Protein AF-X1IAZ1-F1 (afdb_monomer)

Sequence (246 aa):
LIYFNRTSFGITDPIFNRDIGFYMFSLPFWEFVRNWLSFALTIIAVVVAAIYIIKRAVKYEYKKLIIETSVKVHLSLLIGFILILKSWQYWLNAFKILYSTRAVIFGAGYADIHATLFALRVLMVLALVCAALFFVTARKENWKLPALGLAVLVGASVLLGGVYPEIMHRAVVLPNEGTKERPYILNNIEATRVAYGLDKIKEEEFPVKEEISFEDIEKNDDTIRNIRLWDWRPIKQTLKQIQAIR

Nearest PDB structures (foldseek):
  6nbi-assembly1_R  TM=3.556E-01  e=1.581E+00  Homo sapiens
  6nbh-assembly1_R  TM=3.805E-01  e=4.030E+00  Homo sapiens

Structure (mmCIF, N/CA/C/O backbone):
data_AF-X1IAZ1-F1
#
_entry.id   AF-X1IAZ1-F1
#
loop_
_atom_site.group_PDB
_atom_site.id
_atom_site.type_symbol
_atom_site.label_atom_id
_atom_site.label_alt_id
_atom_site.label_comp_id
_atom_site.label_asym_id
_atom_site.label_entity_id
_atom_site.label_seq_id
_atom_site.pdbx_PDB_ins_code
_atom_site.Cartn_x
_atom_site.Cartn_y
_atom_site.Cartn_z
_atom_site.occupancy
_atom_site.B_iso_or_equiv
_atom_site.auth_seq_id
_atom_site.auth_comp_id
_atom_site.auth_asym_id
_atom_site.auth_atom_id
_atom_site.pdbx_PDB_model_num
ATOM 1 N N . LEU A 1 1 ? 6.559 -21.350 6.428 1.00 65.56 1 LEU A N 1
ATOM 2 C CA . LEU A 1 1 ? 5.794 -22.249 7.325 1.00 65.56 1 LEU A CA 1
ATOM 3 C C . LEU A 1 1 ? 4.397 -21.701 7.612 1.00 65.56 1 LEU A C 1
ATOM 5 O O . LEU A 1 1 ? 3.438 -22.384 7.297 1.00 65.56 1 LEU A O 1
ATOM 9 N N . ILE A 1 2 ? 4.266 -20.452 8.076 1.00 79.12 2 ILE A N 1
ATOM 10 C CA . ILE A 1 2 ? 2.971 -19.820 8.405 1.00 79.12 2 ILE A CA 1
ATOM 11 C C . ILE A 1 2 ? 1.950 -19.846 7.242 1.00 79.12 2 ILE A C 1
ATOM 13 O O . ILE A 1 2 ? 0.798 -20.200 7.453 1.00 79.12 2 ILE A O 1
ATOM 17 N N . TYR A 1 3 ? 2.369 -19.564 6.002 1.00 82.12 3 TYR A N 1
ATOM 18 C CA . TYR A 1 3 ? 1.479 -19.623 4.828 1.00 82.12 3 TYR A CA 1
ATOM 19 C C . TYR A 1 3 ? 0.923 -21.028 4.531 1.00 82.12 3 TYR A C 1
ATOM 21 O O . TYR A 1 3 ? -0.241 -21.175 4.163 1.00 82.12 3 TYR A O 1
ATOM 29 N N . PHE A 1 4 ? 1.755 -22.061 4.688 1.00 82.81 4 PHE A N 1
ATOM 30 C CA . PHE A 1 4 ? 1.375 -23.448 4.399 1.00 82.81 4 PHE A CA 1
ATOM 31 C C . PHE A 1 4 ? 0.467 -24.040 5.481 1.00 82.81 4 PHE A C 1
ATOM 33 O O . PHE A 1 4 ? -0.340 -24.908 5.179 1.00 82.81 4 PHE A O 1
ATOM 40 N N . ASN A 1 5 ? 0.539 -23.505 6.702 1.00 87.06 5 ASN A N 1
ATOM 41 C CA . ASN A 1 5 ? -0.317 -23.875 7.830 1.00 87.06 5 ASN A CA 1
ATOM 42 C C . ASN A 1 5 ? -1.465 -22.874 8.034 1.00 87.06 5 ASN A C 1
ATOM 44 O O . ASN A 1 5 ? -1.894 -22.640 9.162 1.00 87.06 5 ASN A O 1
ATOM 48 N N . ARG A 1 6 ? -1.932 -22.232 6.957 1.00 87.50 6 ARG A N 1
ATOM 49 C CA . ARG A 1 6 ? -3.033 -21.269 7.036 1.00 87.50 6 ARG A CA 1
ATOM 50 C C . ARG A 1 6 ? -4.310 -21.950 7.529 1.00 87.50 6 ARG A C 1
ATOM 52 O O . ARG A 1 6 ? -4.694 -23.007 7.030 1.00 87.50 6 ARG A O 1
ATOM 59 N N . THR A 1 7 ? -5.002 -21.293 8.443 1.00 87.44 7 THR A N 1
ATOM 60 C CA . THR A 1 7 ? -6.341 -21.667 8.901 1.00 87.44 7 THR A CA 1
ATOM 61 C C . THR A 1 7 ? -7.319 -20.542 8.575 1.00 87.44 7 THR A C 1
ATOM 63 O O . THR A 1 7 ? -6.936 -19.372 8.515 1.00 87.44 7 THR A O 1
ATOM 66 N N . SER A 1 8 ? -8.574 -20.897 8.298 1.00 88.19 8 SER A N 1
ATOM 67 C CA . SER A 1 8 ? -9.649 -19.907 8.192 1.00 88.19 8 SER A CA 1
ATOM 68 C C . SER A 1 8 ? -10.116 -19.546 9.594 1.00 88.19 8 SER A C 1
ATOM 70 O O . SER A 1 8 ? -10.222 -20.417 10.459 1.00 88.19 8 SER A O 1
ATOM 72 N N . PHE A 1 9 ? -10.376 -18.261 9.801 1.00 86.62 9 PHE A N 1
ATOM 73 C CA . PHE A 1 9 ? -10.945 -17.760 11.047 1.00 86.62 9 PHE A CA 1
ATOM 74 C C . PHE A 1 9 ? -12.475 -17.840 11.046 1.00 86.62 9 PHE A C 1
ATOM 76 O O . PHE A 1 9 ? -13.084 -17.780 12.109 1.00 86.62 9 PHE A O 1
ATOM 83 N N . GLY A 1 10 ? -13.099 -17.971 9.870 1.00 88.31 10 GLY A N 1
ATOM 84 C CA . GLY A 1 10 ? -14.556 -17.994 9.717 1.00 88.31 10 GLY A CA 1
ATOM 85 C C . GLY A 1 10 ? -15.206 -16.617 9.870 1.00 88.31 10 GLY A C 1
ATOM 86 O O . GLY A 1 10 ? -16.428 -16.512 9.851 1.00 88.31 10 GLY A O 1
ATOM 87 N N . ILE A 1 11 ? -14.393 -15.567 10.006 1.00 89.69 11 ILE A N 1
ATOM 88 C CA . ILE A 1 11 ? -14.810 -14.173 10.149 1.00 89.69 11 ILE A CA 1
ATOM 89 C C . ILE A 1 11 ? -14.161 -13.383 9.015 1.00 89.69 11 ILE A C 1
ATOM 91 O O . ILE A 1 11 ? -12.960 -13.522 8.750 1.00 89.69 11 ILE A O 1
ATOM 95 N N . THR A 1 12 ? -14.960 -12.564 8.340 1.00 92.94 12 THR A N 1
ATOM 96 C CA . THR A 1 12 ? -14.542 -11.750 7.197 1.00 92.94 12 THR A CA 1
ATOM 97 C C . THR A 1 12 ? -14.430 -10.281 7.565 1.00 92.94 12 THR A C 1
ATOM 99 O O . THR A 1 12 ? -15.199 -9.776 8.380 1.00 92.94 12 THR A O 1
ATOM 102 N N . ASP A 1 13 ? -13.501 -9.573 6.928 1.00 92.56 13 ASP A N 1
ATOM 103 C CA . ASP A 1 13 ? -13.386 -8.131 7.086 1.00 92.56 13 ASP A CA 1
ATOM 104 C C . ASP A 1 13 ? -14.542 -7.390 6.370 1.00 92.56 13 ASP A C 1
ATOM 106 O O . ASP A 1 13 ? -14.951 -7.789 5.276 1.00 92.56 13 ASP A O 1
ATOM 110 N N . PRO A 1 14 ? -15.057 -6.285 6.934 1.00 90.81 14 PRO A N 1
ATOM 111 C CA . PRO A 1 14 ? -16.220 -5.583 6.387 1.00 90.81 14 PRO A CA 1
ATOM 112 C C . PRO A 1 14 ? -15.925 -4.748 5.127 1.00 90.81 14 PRO A C 1
ATOM 114 O O . PRO A 1 14 ? -16.854 -4.214 4.525 1.00 90.81 14 PRO A O 1
ATOM 117 N N . ILE A 1 15 ? -14.658 -4.589 4.721 1.00 91.88 15 ILE A N 1
ATOM 118 C CA . ILE A 1 15 ? -14.258 -3.676 3.635 1.00 91.88 15 ILE A CA 1
ATOM 119 C C . ILE A 1 15 ? -13.993 -4.439 2.332 1.00 91.88 15 ILE A C 1
ATOM 121 O O . ILE A 1 15 ? -14.458 -4.040 1.264 1.00 91.88 15 ILE A O 1
ATOM 125 N N . PHE A 1 16 ? -13.243 -5.535 2.402 1.00 94.38 16 PHE A N 1
ATOM 126 C CA . PHE A 1 16 ? -12.852 -6.375 1.273 1.00 94.38 16 PHE A CA 1
ATOM 127 C C . PHE A 1 16 ? -13.549 -7.737 1.265 1.00 94.38 16 PHE A C 1
ATOM 129 O O . PHE A 1 16 ? -13.401 -8.466 0.278 1.00 94.38 16 PHE A O 1
ATOM 136 N N . ASN A 1 17 ? -14.309 -8.068 2.314 1.00 94.25 17 ASN A N 1
ATOM 137 C CA . ASN A 1 17 ? -15.019 -9.335 2.465 1.00 94.25 17 ASN A CA 1
ATOM 138 C C . ASN A 1 17 ? -14.084 -10.553 2.331 1.00 94.25 17 ASN A C 1
ATOM 140 O O . ASN A 1 17 ? -14.364 -11.525 1.622 1.00 94.25 17 ASN A O 1
ATOM 144 N N . ARG A 1 18 ? -12.909 -10.467 2.958 1.00 93.56 18 ARG A N 1
ATOM 145 C CA . ARG A 1 18 ? -11.876 -11.503 3.002 1.00 93.56 18 ARG A CA 1
ATOM 146 C C . ARG A 1 18 ? -11.751 -12.047 4.418 1.00 93.56 18 ARG A C 1
ATOM 148 O O . ARG A 1 18 ? -11.824 -11.309 5.391 1.00 93.56 18 ARG A O 1
ATOM 155 N N . ASP A 1 19 ? -11.525 -13.353 4.524 1.00 94.81 19 ASP A N 1
ATOM 156 C CA . ASP A 1 19 ? -11.251 -14.005 5.808 1.00 94.81 19 ASP A CA 1
ATOM 157 C C . ASP A 1 19 ? -10.010 -13.390 6.476 1.00 94.81 19 ASP A C 1
ATOM 159 O O . ASP A 1 19 ? -9.005 -13.128 5.806 1.00 94.81 19 ASP A O 1
ATOM 163 N N . ILE A 1 20 ? -10.058 -13.193 7.795 1.00 92.25 20 ILE A N 1
ATOM 164 C CA . ILE A 1 20 ? -8.953 -12.604 8.577 1.00 92.25 20 ILE A CA 1
ATOM 165 C C . ILE A 1 20 ? -7.633 -13.377 8.378 1.00 92.25 20 ILE A C 1
ATOM 167 O O . ILE A 1 20 ? -6.552 -12.781 8.330 1.00 92.25 20 ILE A O 1
ATOM 171 N N . GLY A 1 21 ? -7.695 -14.691 8.150 1.00 92.00 21 GLY A N 1
ATOM 172 C CA . GLY A 1 21 ? -6.539 -15.535 7.851 1.00 92.00 21 GLY A CA 1
ATOM 173 C C . GLY A 1 21 ? -5.797 -15.135 6.571 1.00 92.00 21 GLY A C 1
ATOM 174 O O . GLY A 1 21 ? -4.589 -15.363 6.461 1.00 92.00 21 GLY A O 1
ATOM 175 N N . PHE A 1 22 ? -6.451 -14.468 5.612 1.00 94.06 22 PHE A N 1
ATOM 176 C CA . PHE A 1 22 ? -5.754 -13.874 4.467 1.00 94.06 22 PHE A CA 1
ATOM 177 C C . PHE A 1 22 ? -4.729 -12.835 4.928 1.00 94.06 22 PHE A C 1
ATOM 179 O O . PHE A 1 22 ? -3.577 -12.882 4.496 1.00 94.06 22 PHE A O 1
ATOM 186 N N . TYR A 1 23 ? -5.129 -11.940 5.825 1.00 93.06 23 TYR A N 1
ATOM 187 C CA . TYR A 1 23 ? -4.306 -10.837 6.310 1.00 93.06 23 TYR A CA 1
ATOM 188 C C . TYR A 1 23 ? -3.178 -11.315 7.224 1.00 93.06 23 TYR A C 1
ATOM 190 O O . TYR A 1 23 ? -2.062 -10.809 7.137 1.00 93.06 23 TYR A O 1
ATOM 198 N N . MET A 1 24 ? -3.432 -12.342 8.039 1.00 91.19 24 MET A N 1
ATOM 199 C CA . MET A 1 24 ? -2.424 -12.879 8.955 1.00 91.19 24 MET A CA 1
ATOM 200 C C . MET A 1 24 ? -1.411 -13.810 8.270 1.00 91.19 24 MET A C 1
ATOM 202 O O . MET A 1 24 ? -0.240 -13.835 8.647 1.00 91.19 24 MET A O 1
ATOM 206 N N . PHE A 1 25 ? -1.836 -14.569 7.253 1.00 93.50 25 PHE A N 1
ATOM 207 C CA . PHE A 1 25 ? -1.010 -15.625 6.656 1.00 93.50 25 PHE A CA 1
ATOM 208 C C . PHE A 1 25 ? -0.623 -15.368 5.199 1.00 93.50 25 PHE A C 1
ATOM 210 O O . PHE A 1 25 ? 0.534 -15.549 4.817 1.00 93.50 25 PHE A O 1
ATOM 217 N N . SER A 1 26 ? -1.586 -14.981 4.360 1.00 94.19 26 SER A N 1
ATOM 218 C CA . SER A 1 26 ? -1.390 -14.899 2.906 1.00 94.19 26 SER A CA 1
ATOM 219 C C . SER A 1 26 ? -0.759 -13.585 2.472 1.00 94.19 26 SER A C 1
ATOM 221 O O . SER A 1 26 ? 0.176 -13.595 1.675 1.00 94.19 26 SER A O 1
ATOM 223 N N . LEU A 1 27 ? -1.238 -12.459 2.999 1.00 94.88 27 LEU A N 1
ATOM 224 C CA . LEU A 1 27 ? -0.751 -11.134 2.638 1.00 94.88 27 LEU A CA 1
ATOM 225 C C . LEU A 1 27 ? 0.756 -10.971 2.932 1.00 94.88 27 LEU A C 1
ATOM 227 O O . LEU A 1 27 ? 1.474 -10.637 1.988 1.00 94.88 27 LEU A O 1
ATOM 231 N N . PRO A 1 28 ? 1.287 -11.313 4.129 1.00 95.12 28 PRO A N 1
ATOM 232 C CA . PRO A 1 28 ? 2.722 -11.193 4.406 1.00 95.12 28 PRO A CA 1
ATOM 233 C C . PRO A 1 28 ? 3.580 -12.092 3.507 1.00 95.12 28 PRO A C 1
ATOM 235 O O . PRO A 1 28 ? 4.685 -11.720 3.112 1.00 95.12 28 PRO A O 1
ATOM 238 N N . PHE A 1 29 ? 3.069 -13.270 3.135 1.00 95.25 29 PHE A N 1
ATOM 239 C CA . PHE A 1 29 ? 3.754 -14.166 2.204 1.00 95.25 29 PHE A CA 1
ATOM 240 C C . PHE A 1 29 ? 3.843 -13.566 0.796 1.00 95.25 29 PHE A C 1
ATOM 242 O O . PHE A 1 29 ? 4.923 -13.539 0.207 1.00 95.25 29 PHE A O 1
ATOM 249 N N . TRP A 1 30 ? 2.737 -13.036 0.266 1.00 95.75 30 TRP A N 1
ATOM 250 C CA . TRP A 1 30 ? 2.743 -12.379 -1.043 1.00 95.75 30 TRP A CA 1
ATOM 251 C C . TRP A 1 30 ? 3.611 -11.122 -1.056 1.00 95.75 30 TRP A C 1
ATOM 253 O O . TRP A 1 30 ? 4.307 -10.868 -2.039 1.00 95.75 30 TRP A O 1
ATOM 263 N N . GLU A 1 31 ? 3.638 -10.366 0.042 1.00 95.62 31 GLU A N 1
ATOM 264 C CA . GLU A 1 31 ? 4.568 -9.251 0.206 1.00 95.62 31 GLU A CA 1
ATOM 265 C C . GLU A 1 31 ? 6.024 -9.706 0.181 1.00 95.62 31 GLU A C 1
ATOM 267 O O . GLU A 1 31 ? 6.833 -9.094 -0.515 1.00 95.62 31 GLU A O 1
ATOM 272 N N . PHE A 1 32 ? 6.357 -10.782 0.897 1.00 96.12 32 PHE A N 1
ATOM 273 C CA . PHE A 1 32 ? 7.697 -11.359 0.890 1.00 96.12 32 PHE A CA 1
ATOM 274 C C . PHE A 1 32 ? 8.120 -11.777 -0.523 1.00 96.12 32 PHE A C 1
ATOM 276 O O . PHE A 1 32 ? 9.162 -11.329 -1.002 1.00 96.12 32 PHE A O 1
ATOM 283 N N . VAL A 1 33 ? 7.289 -12.559 -1.223 1.00 97.00 33 VAL A N 1
ATOM 284 C CA . VAL A 1 33 ? 7.561 -13.016 -2.598 1.00 97.00 33 VAL A CA 1
ATOM 285 C C . VAL A 1 33 ? 7.760 -11.827 -3.534 1.00 97.00 33 VAL A C 1
ATOM 287 O O . VAL A 1 33 ? 8.739 -11.768 -4.279 1.00 97.00 33 VAL A O 1
ATOM 290 N N . ARG A 1 34 ? 6.865 -10.839 -3.474 1.00 97.12 34 ARG A N 1
ATOM 291 C CA . ARG A 1 34 ? 6.935 -9.654 -4.330 1.00 97.12 34 ARG A CA 1
ATOM 292 C C . ARG A 1 34 ? 8.164 -8.801 -4.016 1.00 97.12 34 ARG A C 1
ATOM 294 O O . ARG A 1 34 ? 8.815 -8.333 -4.951 1.00 97.12 34 ARG A O 1
ATOM 301 N N . ASN A 1 35 ? 8.501 -8.592 -2.740 1.00 97.12 35 ASN A N 1
ATOM 302 C CA . ASN A 1 35 ? 9.708 -7.869 -2.322 1.00 97.12 35 ASN A CA 1
ATOM 303 C C . ASN A 1 35 ? 10.972 -8.575 -2.822 1.00 97.12 35 ASN A C 1
ATOM 305 O O . ASN A 1 35 ? 11.835 -7.924 -3.409 1.00 97.12 35 ASN A O 1
ATOM 309 N N . TRP A 1 36 ? 11.044 -9.896 -2.651 1.00 97.88 36 TRP A N 1
ATOM 310 C CA . TRP A 1 36 ? 12.165 -10.710 -3.110 1.00 97.88 36 TRP A CA 1
ATOM 311 C C . TRP A 1 36 ? 12.344 -10.629 -4.632 1.00 97.88 36 TRP A C 1
ATOM 313 O O . TRP A 1 36 ? 13.435 -10.310 -5.103 1.00 97.88 36 TRP A O 1
ATOM 323 N N . LEU A 1 37 ? 11.261 -10.802 -5.402 1.00 97.94 37 LEU A N 1
ATOM 324 C CA . LEU A 1 37 ? 11.283 -10.665 -6.864 1.00 97.94 37 LEU A CA 1
ATOM 325 C C . LEU A 1 37 ? 11.702 -9.261 -7.305 1.00 97.94 37 LEU A C 1
ATOM 327 O O . LEU A 1 37 ? 12.517 -9.115 -8.212 1.00 97.94 37 LEU A O 1
ATOM 331 N N . SER A 1 38 ? 11.168 -8.223 -6.656 1.00 97.12 38 SER A N 1
ATOM 332 C CA . SER A 1 38 ? 11.484 -6.830 -6.993 1.00 97.12 38 SER A CA 1
ATOM 333 C C . SER A 1 38 ? 12.957 -6.523 -6.736 1.00 97.12 38 SER A C 1
ATOM 335 O O . SER A 1 38 ? 13.604 -5.885 -7.565 1.00 97.12 38 SER A O 1
ATOM 337 N N . PHE A 1 39 ? 13.498 -6.996 -5.612 1.00 97.56 39 PHE A N 1
ATOM 338 C CA . PHE A 1 39 ? 14.904 -6.836 -5.259 1.00 97.56 39 PHE A CA 1
ATOM 339 C C . PHE A 1 39 ? 15.817 -7.555 -6.257 1.00 97.56 39 PHE A C 1
ATOM 341 O O . PHE A 1 39 ? 16.693 -6.922 -6.846 1.00 97.56 39 PHE A O 1
ATOM 348 N N . ALA A 1 40 ? 15.562 -8.842 -6.517 1.00 97.81 40 ALA A N 1
ATOM 349 C CA . ALA A 1 40 ? 16.337 -9.635 -7.467 1.00 97.81 40 ALA A CA 1
ATOM 350 C C . ALA A 1 40 ? 16.323 -9.012 -8.873 1.00 97.81 40 ALA A C 1
ATOM 352 O O . ALA A 1 40 ? 17.376 -8.810 -9.476 1.00 97.81 40 ALA A O 1
ATOM 353 N N . LEU A 1 41 ? 15.142 -8.636 -9.374 1.00 97.19 41 LEU A N 1
ATOM 354 C CA . LEU A 1 41 ? 14.995 -8.052 -10.705 1.00 97.19 41 LEU A CA 1
ATOM 355 C C . LEU A 1 41 ? 15.660 -6.674 -10.818 1.00 97.19 41 LEU A C 1
ATOM 357 O O . LEU A 1 41 ? 16.257 -6.366 -11.848 1.00 97.19 41 LEU A O 1
ATOM 361 N N . THR A 1 42 ? 15.607 -5.862 -9.760 1.00 96.38 42 THR A N 1
ATOM 362 C CA . THR A 1 42 ? 16.290 -4.561 -9.725 1.00 96.38 42 THR A CA 1
ATOM 363 C C . THR A 1 42 ? 17.806 -4.738 -9.764 1.00 96.38 42 THR A C 1
ATOM 365 O O . THR A 1 42 ? 18.470 -4.050 -10.536 1.00 96.38 42 THR A O 1
ATOM 368 N N . ILE A 1 43 ? 18.363 -5.691 -9.006 1.00 97.62 43 ILE A N 1
ATOM 369 C CA . ILE A 1 43 ? 19.799 -6.010 -9.066 1.00 97.62 43 ILE A CA 1
ATOM 370 C C . ILE A 1 43 ? 20.191 -6.464 -10.470 1.00 97.62 43 ILE A C 1
ATOM 372 O O . ILE A 1 43 ? 21.159 -5.948 -11.024 1.00 97.62 43 ILE A O 1
ATOM 376 N N . ILE A 1 44 ? 19.423 -7.379 -11.071 1.00 97.06 44 ILE A N 1
ATOM 377 C CA . ILE A 1 44 ? 19.667 -7.839 -12.443 1.00 97.06 44 ILE A CA 1
ATOM 378 C C . ILE A 1 44 ? 19.660 -6.647 -13.406 1.00 97.06 44 ILE A C 1
ATOM 380 O O . ILE A 1 44 ? 20.585 -6.507 -14.201 1.00 97.06 44 ILE A O 1
ATOM 384 N N . ALA A 1 45 ? 18.674 -5.752 -13.308 1.00 95.25 45 ALA A N 1
ATOM 385 C CA . ALA A 1 45 ? 18.589 -4.567 -14.156 1.00 95.25 45 ALA A CA 1
ATOM 386 C C . ALA A 1 45 ? 19.797 -3.634 -14.000 1.00 95.25 45 ALA A C 1
ATOM 388 O O . ALA A 1 45 ? 20.342 -3.178 -15.006 1.00 95.25 45 ALA A O 1
ATOM 389 N N . VAL A 1 46 ? 20.255 -3.392 -12.769 1.00 95.62 46 VAL A N 1
ATOM 390 C CA . VAL A 1 46 ? 21.435 -2.558 -12.493 1.00 95.62 46 VAL A CA 1
ATOM 391 C C . VAL A 1 46 ? 22.709 -3.199 -13.045 1.00 95.62 46 VAL A C 1
ATOM 393 O O . VAL A 1 46 ? 23.478 -2.529 -13.733 1.00 95.62 46 VAL A O 1
ATOM 396 N N . VAL A 1 47 ? 22.924 -4.495 -12.804 1.00 96.12 47 VAL A N 1
ATOM 397 C CA . VAL A 1 47 ? 24.108 -5.223 -13.293 1.00 96.12 47 VAL A CA 1
ATOM 398 C C . VAL A 1 47 ? 24.130 -5.268 -14.821 1.00 96.12 47 VAL A C 1
ATOM 400 O O . VAL A 1 47 ? 25.152 -4.967 -15.435 1.00 96.12 47 VAL A O 1
ATOM 403 N N . VAL A 1 48 ? 22.998 -5.585 -15.454 1.00 93.94 48 VAL A N 1
ATOM 404 C CA . VAL A 1 48 ? 22.864 -5.604 -16.917 1.00 93.94 48 VAL A CA 1
ATOM 405 C C . VAL A 1 48 ? 23.128 -4.216 -17.505 1.00 93.94 48 VAL A C 1
ATOM 407 O O . VAL A 1 48 ? 23.884 -4.095 -18.472 1.00 93.94 48 VAL A O 1
ATOM 410 N N . ALA A 1 49 ? 22.573 -3.158 -16.905 1.00 90.12 49 ALA A N 1
ATOM 411 C CA . ALA A 1 49 ? 22.839 -1.786 -17.326 1.00 90.12 49 ALA A CA 1
ATOM 412 C C . ALA A 1 49 ? 24.332 -1.430 -17.205 1.00 90.12 49 ALA A C 1
ATOM 414 O O . ALA A 1 49 ? 24.906 -0.890 -18.151 1.00 90.12 49 ALA A O 1
ATOM 415 N N . ALA A 1 50 ? 24.983 -1.791 -16.094 1.00 91.25 50 ALA A N 1
ATOM 416 C CA . ALA A 1 50 ? 26.413 -1.563 -15.889 1.00 91.25 50 ALA A CA 1
ATOM 417 C C . ALA A 1 50 ? 27.273 -2.287 -16.940 1.00 91.25 50 ALA A C 1
ATOM 419 O O . ALA A 1 50 ? 28.169 -1.678 -17.524 1.00 91.25 50 ALA A O 1
ATOM 420 N N . ILE A 1 51 ? 26.964 -3.552 -17.253 1.00 91.81 51 ILE A N 1
ATOM 421 C CA . ILE A 1 51 ? 27.661 -4.319 -18.299 1.00 91.81 51 ILE A CA 1
ATOM 422 C C . ILE A 1 51 ? 27.546 -3.618 -19.659 1.00 91.81 51 ILE A C 1
ATOM 424 O O . ILE A 1 51 ? 28.540 -3.515 -20.379 1.00 91.81 51 ILE A O 1
ATOM 428 N N . TYR A 1 52 ? 26.363 -3.115 -20.020 1.00 88.50 52 TYR A N 1
ATOM 429 C CA . TYR A 1 52 ? 26.169 -2.417 -21.294 1.00 88.50 52 TYR A CA 1
ATOM 430 C C . TYR A 1 52 ? 26.898 -1.074 -21.371 1.00 88.50 52 TYR A C 1
ATOM 432 O O . TYR A 1 52 ? 27.407 -0.721 -22.439 1.00 88.50 52 TYR A O 1
ATOM 440 N N . ILE A 1 53 ? 27.006 -0.358 -20.249 1.00 84.62 53 ILE A N 1
ATOM 441 C CA . ILE A 1 53 ? 27.808 0.866 -20.152 1.00 84.62 53 ILE A CA 1
ATOM 442 C C . ILE A 1 53 ? 29.297 0.539 -20.341 1.00 84.62 53 ILE A C 1
ATOM 444 O O . ILE A 1 53 ? 29.954 1.158 -21.177 1.00 84.62 53 ILE A O 1
ATOM 448 N N . ILE A 1 54 ? 29.821 -0.472 -19.635 1.00 86.38 54 ILE A N 1
ATOM 449 C CA . ILE A 1 54 ? 31.235 -0.884 -19.714 1.00 86.38 54 ILE A CA 1
ATOM 450 C C . ILE A 1 54 ? 31.600 -1.354 -21.126 1.00 86.38 54 ILE A C 1
ATOM 452 O O . ILE A 1 54 ? 32.638 -0.969 -21.661 1.00 86.38 54 ILE A O 1
ATOM 456 N N . LYS A 1 55 ? 30.724 -2.132 -21.773 1.00 83.88 55 LYS A N 1
ATOM 457 C CA . LYS A 1 55 ? 30.915 -2.606 -23.153 1.00 83.88 55 LYS A CA 1
ATOM 458 C C . LYS A 1 55 ? 30.787 -1.503 -24.216 1.00 83.88 55 LYS A C 1
ATOM 460 O O . LYS A 1 55 ? 30.874 -1.810 -25.400 1.00 83.88 55 LYS A O 1
ATOM 465 N N . ARG A 1 56 ? 30.573 -0.236 -23.824 1.00 72.00 56 ARG A N 1
ATOM 466 C CA . ARG A 1 56 ? 30.337 0.911 -24.723 1.00 72.00 56 ARG A CA 1
ATOM 467 C C . ARG A 1 56 ? 29.224 0.659 -25.747 1.00 72.00 56 ARG A C 1
ATOM 469 O O . ARG A 1 56 ? 29.244 1.213 -26.844 1.00 72.00 56 ARG A O 1
ATOM 476 N N . ALA A 1 57 ? 28.217 -0.134 -25.373 1.00 65.38 57 ALA A N 1
ATOM 477 C CA . ALA A 1 57 ? 27.034 -0.359 -26.208 1.00 65.38 57 ALA A CA 1
ATOM 478 C C . ALA A 1 57 ? 26.139 0.898 -26.309 1.00 65.38 57 ALA A C 1
ATOM 480 O O . ALA A 1 57 ? 25.170 0.933 -27.069 1.00 65.38 57 ALA A O 1
ATOM 481 N N . VAL A 1 58 ? 26.479 1.934 -25.535 1.00 62.12 58 VAL A N 1
ATOM 482 C CA . VAL A 1 58 ? 25.942 3.289 -25.612 1.00 62.12 58 VAL A CA 1
ATOM 483 C C . VAL A 1 58 ? 27.022 4.188 -26.212 1.00 62.12 58 VAL A C 1
ATOM 485 O O . VAL A 1 58 ? 27.996 4.529 -25.540 1.00 62.12 58 VAL A O 1
ATOM 488 N N . LYS A 1 59 ? 26.863 4.564 -27.483 1.00 68.06 59 LYS A N 1
ATOM 489 C CA . LYS A 1 59 ? 27.755 5.508 -28.165 1.00 68.06 59 LYS A CA 1
ATOM 490 C C . LYS A 1 59 ? 27.141 6.904 -28.112 1.00 68.06 59 LYS A C 1
ATOM 492 O O . LYS A 1 59 ? 25.958 7.080 -28.400 1.00 68.06 59 LYS A O 1
ATOM 497 N N . TYR A 1 60 ? 27.939 7.894 -27.727 1.00 59.78 60 TYR A N 1
ATOM 498 C CA . TYR A 1 60 ? 27.544 9.298 -27.770 1.00 59.78 60 TYR A CA 1
ATOM 499 C C . TYR A 1 60 ? 28.215 9.947 -28.978 1.00 59.78 60 TYR A C 1
ATOM 501 O O . TYR A 1 60 ? 29.400 10.267 -28.934 1.00 59.78 60 TYR A O 1
ATOM 509 N N . GLU A 1 61 ? 27.469 10.091 -30.069 1.00 59.22 61 GLU A N 1
ATOM 510 C CA . GLU A 1 61 ? 27.985 10.594 -31.344 1.00 59.22 61 GLU A CA 1
ATOM 511 C C . GLU A 1 61 ? 27.054 11.707 -31.848 1.00 59.22 61 GLU A C 1
ATOM 513 O O . GLU A 1 61 ? 25.831 11.572 -31.809 1.00 59.22 61 GLU A O 1
ATOM 518 N N . TYR A 1 62 ? 27.608 12.857 -32.250 1.00 60.41 62 TYR A N 1
ATOM 519 C CA . TYR A 1 62 ? 26.850 14.014 -32.768 1.00 60.41 62 TYR A CA 1
ATOM 520 C C . TYR A 1 62 ? 25.643 14.460 -31.907 1.00 60.41 62 TYR A C 1
ATOM 522 O O . TYR A 1 62 ? 24.546 14.687 -32.421 1.00 60.41 62 TYR A O 1
ATOM 530 N N . LYS A 1 63 ? 25.822 14.590 -30.580 1.00 63.56 63 LYS A N 1
ATOM 531 C CA . LYS A 1 63 ? 24.757 14.944 -29.607 1.00 63.56 63 LYS A CA 1
ATOM 532 C C . LYS A 1 63 ? 23.557 13.975 -29.590 1.00 63.56 63 LYS A C 1
ATOM 534 O O . LYS A 1 63 ? 22.512 14.307 -29.030 1.00 63.56 63 LYS A O 1
ATOM 539 N N . LYS A 1 64 ? 23.684 12.779 -30.175 1.00 62.06 64 LYS A N 1
ATOM 540 C CA . LYS A 1 64 ? 22.675 11.717 -30.128 1.00 62.06 64 LYS A CA 1
ATOM 541 C C . LYS A 1 64 ? 23.246 10.489 -29.428 1.00 62.06 64 LYS A C 1
ATOM 543 O O . LYS A 1 64 ? 24.380 10.076 -29.647 1.00 62.06 64 LYS A O 1
ATOM 548 N N . LEU A 1 65 ? 22.429 9.914 -28.556 1.00 64.88 65 LEU A N 1
ATOM 549 C CA . LEU A 1 65 ? 22.766 8.724 -27.791 1.00 64.88 65 LEU A CA 1
ATOM 550 C C . LEU A 1 65 ? 22.308 7.505 -28.606 1.00 64.88 65 LEU A C 1
ATOM 552 O O . LEU A 1 65 ? 21.113 7.211 -28.689 1.00 64.88 65 LEU A O 1
ATOM 556 N N . ILE A 1 66 ? 23.253 6.851 -29.280 1.00 69.69 66 ILE A N 1
ATOM 557 C CA . ILE A 1 66 ? 23.002 5.684 -30.126 1.00 69.69 66 ILE A CA 1
ATOM 558 C C . ILE A 1 66 ? 23.189 4.444 -29.251 1.00 69.69 66 ILE A C 1
ATOM 560 O O . ILE A 1 66 ? 24.303 4.098 -28.861 1.00 69.69 66 ILE A O 1
ATOM 564 N N . ILE A 1 67 ? 22.074 3.800 -28.909 1.00 73.31 67 ILE A N 1
ATOM 565 C CA . ILE A 1 67 ? 22.050 2.519 -28.190 1.00 73.31 67 ILE A CA 1
ATOM 566 C C . ILE A 1 67 ? 21.622 1.444 -29.181 1.00 73.31 67 ILE A C 1
ATOM 568 O O . ILE A 1 67 ? 20.630 1.632 -29.895 1.00 73.31 67 ILE A O 1
ATOM 572 N N . GLU A 1 68 ? 22.329 0.319 -29.186 1.00 81.19 68 GLU A N 1
ATOM 573 C CA . GLU A 1 68 ? 21.953 -0.849 -29.980 1.00 81.19 68 GLU A CA 1
ATOM 574 C C . GLU A 1 68 ? 20.527 -1.323 -29.657 1.00 81.19 68 GLU A C 1
ATOM 576 O O . GLU A 1 68 ? 20.111 -1.388 -28.495 1.00 81.19 68 GLU A O 1
ATOM 581 N N . THR A 1 69 ? 19.769 -1.699 -30.689 1.00 81.56 69 THR A N 1
ATOM 582 C CA . THR A 1 69 ? 18.367 -2.126 -30.552 1.00 81.56 69 THR A CA 1
ATOM 583 C C . THR A 1 69 ? 18.208 -3.322 -29.608 1.00 81.56 69 THR A C 1
ATOM 585 O O . THR A 1 69 ? 17.254 -3.370 -28.836 1.00 81.56 69 THR A O 1
ATOM 588 N N . SER A 1 70 ? 19.160 -4.258 -29.589 1.00 86.31 70 SER A N 1
ATOM 589 C CA . SER A 1 70 ? 19.128 -5.415 -28.681 1.00 86.31 70 SER A CA 1
ATOM 590 C C . SER A 1 70 ? 19.227 -5.008 -27.206 1.00 86.31 70 SER A C 1
ATOM 592 O O . SER A 1 70 ? 18.479 -5.512 -26.369 1.00 86.31 70 SER A O 1
ATOM 594 N N . VAL A 1 71 ? 20.095 -4.040 -26.892 1.00 87.12 71 VAL A N 1
ATOM 595 C CA . VAL A 1 71 ? 20.261 -3.486 -25.537 1.00 87.12 71 VAL A CA 1
ATOM 596 C C . VAL A 1 71 ? 19.002 -2.740 -25.103 1.00 87.12 71 VAL A C 1
ATOM 598 O O . VAL A 1 71 ? 18.499 -2.941 -23.997 1.00 87.12 71 VAL A O 1
ATOM 601 N N . LYS A 1 72 ? 18.454 -1.927 -26.011 1.00 86.06 72 LYS A N 1
ATOM 602 C CA . LYS A 1 72 ? 17.200 -1.189 -25.833 1.00 86.06 72 LYS A CA 1
ATOM 603 C C . LYS A 1 72 ? 16.030 -2.104 -25.463 1.00 86.06 72 LYS A C 1
ATOM 605 O O . LYS A 1 72 ? 15.309 -1.822 -24.505 1.00 86.06 72 LYS A O 1
ATOM 610 N N . VAL A 1 73 ? 15.865 -3.199 -26.204 1.00 91.12 73 VAL A N 1
ATOM 611 C CA . VAL A 1 73 ? 14.801 -4.183 -25.974 1.00 91.12 73 VAL A CA 1
ATOM 612 C C . VAL A 1 73 ? 14.988 -4.878 -24.631 1.00 91.12 73 VAL A C 1
ATOM 614 O O . VAL A 1 73 ? 14.042 -4.939 -23.850 1.00 91.12 73 VAL A O 1
ATOM 617 N N . HIS A 1 74 ? 16.198 -5.358 -24.331 1.00 92.94 74 HIS A N 1
ATOM 618 C CA . HIS A 1 74 ? 16.459 -6.074 -23.083 1.00 92.94 74 HIS A CA 1
ATOM 619 C C . HIS A 1 74 ? 16.208 -5.192 -21.851 1.00 92.94 74 HIS A C 1
ATOM 621 O O . HIS A 1 74 ? 15.504 -5.606 -20.931 1.00 92.94 74 HIS A O 1
ATOM 627 N N . LEU A 1 75 ? 16.698 -3.948 -21.858 1.00 91.81 75 LEU A N 1
ATOM 628 C CA . LEU A 1 75 ? 16.486 -3.019 -20.747 1.00 91.81 75 LEU A CA 1
ATOM 629 C C . LEU A 1 75 ? 15.008 -2.621 -20.602 1.00 91.81 75 LEU A C 1
ATOM 631 O O . LEU A 1 75 ? 14.495 -2.541 -19.488 1.00 91.81 75 LEU A O 1
ATOM 635 N N . SER A 1 76 ? 14.307 -2.425 -21.723 1.00 93.12 76 SER A N 1
ATOM 636 C CA . SER A 1 76 ? 12.873 -2.109 -21.726 1.00 93.12 76 SER A CA 1
ATOM 637 C C . SER A 1 76 ? 12.029 -3.260 -21.174 1.00 93.12 76 SER A C 1
ATOM 639 O O . SER A 1 76 ? 11.080 -3.016 -20.432 1.00 93.12 76 SER A O 1
ATOM 641 N N . LEU A 1 77 ? 12.393 -4.514 -21.470 1.00 95.12 77 LEU A N 1
ATOM 642 C CA . LEU A 1 77 ? 11.753 -5.694 -20.883 1.00 95.12 77 LEU A CA 1
ATOM 643 C C . LEU A 1 77 ? 11.961 -5.743 -19.367 1.00 95.12 77 LEU A C 1
ATOM 645 O O . LEU A 1 77 ? 10.992 -5.911 -18.630 1.00 95.12 77 LEU A O 1
ATOM 649 N N . LEU A 1 78 ? 13.195 -5.537 -18.894 1.00 96.12 78 LEU A N 1
ATOM 650 C CA . LEU A 1 78 ? 13.502 -5.521 -17.460 1.00 96.12 78 LEU A CA 1
AT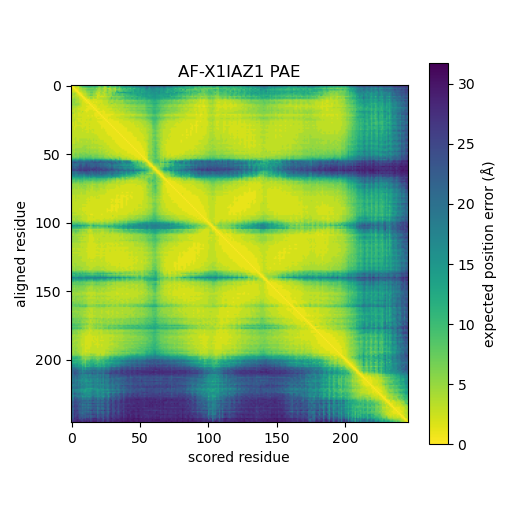OM 651 C C . LEU A 1 78 ? 12.699 -4.443 -16.721 1.00 96.12 78 LEU A C 1
ATOM 653 O O . LEU A 1 78 ? 12.052 -4.743 -15.718 1.00 96.12 78 LEU A O 1
ATOM 657 N N . ILE A 1 79 ? 12.666 -3.213 -17.245 1.00 96.06 79 ILE A N 1
ATOM 658 C CA . ILE A 1 79 ? 11.874 -2.120 -16.661 1.00 96.06 79 ILE A CA 1
ATOM 659 C C . ILE A 1 79 ? 10.376 -2.450 -16.692 1.00 96.06 79 ILE A C 1
ATOM 661 O O . ILE A 1 79 ? 9.684 -2.242 -15.697 1.00 96.06 79 ILE A O 1
ATOM 665 N N . GLY A 1 80 ? 9.867 -3.007 -17.795 1.00 96.81 80 GLY A N 1
ATOM 666 C CA . GLY A 1 80 ? 8.469 -3.422 -17.904 1.00 96.81 80 GLY A CA 1
ATOM 667 C C . GLY A 1 80 ? 8.075 -4.458 -16.846 1.00 96.81 80 GLY A C 1
ATOM 668 O O . GLY A 1 80 ? 7.049 -4.301 -16.186 1.00 96.81 80 GLY A O 1
ATOM 669 N N . PHE A 1 81 ? 8.917 -5.465 -16.595 1.00 98.00 81 PHE A N 1
ATOM 670 C CA . PHE A 1 81 ? 8.683 -6.436 -15.522 1.00 98.00 81 PHE A CA 1
ATOM 671 C C . PHE A 1 81 ? 8.750 -5.807 -14.123 1.00 98.00 81 PHE A C 1
ATOM 673 O O . PHE A 1 81 ? 7.912 -6.123 -13.276 1.00 98.00 81 PHE A O 1
ATOM 680 N N . ILE A 1 82 ? 9.673 -4.868 -13.880 1.00 98.00 82 ILE A N 1
ATOM 681 C CA . ILE A 1 82 ? 9.717 -4.104 -12.619 1.00 98.00 82 ILE A CA 1
ATOM 682 C C . ILE A 1 82 ? 8.406 -3.330 -12.417 1.00 98.00 82 ILE A C 1
ATOM 684 O O . ILE A 1 82 ? 7.862 -3.308 -11.313 1.00 98.00 82 ILE A O 1
ATOM 688 N N . LEU A 1 83 ? 7.857 -2.731 -13.476 1.00 97.94 83 LEU A N 1
ATOM 689 C CA . LEU A 1 83 ? 6.588 -2.003 -13.420 1.00 97.94 83 LEU A CA 1
ATOM 690 C C . LEU A 1 83 ? 5.379 -2.921 -13.183 1.00 97.94 83 LEU A C 1
ATOM 692 O O . LEU A 1 83 ? 4.461 -2.532 -12.461 1.00 97.94 83 LEU A O 1
ATOM 696 N N . ILE A 1 84 ? 5.391 -4.156 -13.696 1.00 98.31 84 ILE A N 1
ATOM 697 C CA . ILE A 1 84 ? 4.382 -5.171 -13.341 1.00 98.31 84 ILE A CA 1
ATOM 698 C C . ILE A 1 84 ? 4.457 -5.499 -11.848 1.00 98.31 84 ILE A C 1
ATOM 700 O O . ILE A 1 84 ? 3.434 -5.484 -11.163 1.00 98.31 84 ILE A O 1
ATOM 704 N N . LEU A 1 85 ? 5.659 -5.736 -11.312 1.00 98.19 85 LEU A N 1
ATOM 705 C CA . LEU A 1 85 ? 5.835 -5.970 -9.875 1.00 98.19 85 LEU A CA 1
ATOM 706 C C . LEU A 1 85 ? 5.413 -4.750 -9.044 1.00 98.19 85 LEU A C 1
ATOM 708 O O . LEU A 1 85 ? 4.859 -4.904 -7.955 1.00 98.19 85 LEU A O 1
ATOM 712 N N . LYS A 1 86 ? 5.612 -3.534 -9.566 1.00 98.00 86 LYS A N 1
ATOM 713 C CA . LYS A 1 86 ? 5.137 -2.294 -8.942 1.00 98.00 86 LYS A CA 1
ATOM 714 C C . LYS A 1 86 ? 3.609 -2.205 -8.929 1.00 98.00 86 LYS A C 1
ATOM 716 O O . LYS A 1 86 ? 3.047 -1.823 -7.906 1.00 98.00 86 LYS A O 1
ATOM 721 N N . SER A 1 87 ? 2.943 -2.593 -10.015 1.00 98.25 87 SER A N 1
ATOM 722 C CA . SER A 1 87 ? 1.482 -2.719 -10.064 1.00 98.25 87 SER A CA 1
ATOM 723 C C . SER A 1 87 ? 0.973 -3.721 -9.025 1.00 98.25 87 SER A C 1
ATOM 725 O O . SER A 1 87 ? 0.112 -3.384 -8.210 1.00 98.25 87 SER A O 1
ATOM 727 N N . TRP A 1 88 ? 1.583 -4.910 -8.963 1.00 98.44 88 TRP A N 1
ATOM 728 C CA . TRP A 1 88 ? 1.250 -5.906 -7.946 1.00 98.44 88 TRP A CA 1
ATOM 729 C C . TRP A 1 88 ? 1.463 -5.359 -6.528 1.00 98.44 88 TRP A C 1
ATOM 731 O O . TRP A 1 88 ? 0.653 -5.608 -5.637 1.00 98.44 88 TRP A O 1
ATOM 741 N N . GLN A 1 89 ? 2.488 -4.529 -6.319 1.00 97.88 89 GLN A N 1
ATOM 742 C CA . GLN A 1 89 ? 2.679 -3.876 -5.030 1.00 97.88 89 GLN A CA 1
ATOM 743 C C . GLN A 1 89 ? 1.554 -2.902 -4.668 1.00 97.88 89 GLN A C 1
ATOM 745 O O . GLN A 1 89 ? 1.131 -2.866 -3.515 1.00 97.88 89 GLN A O 1
ATOM 750 N N . TYR A 1 90 ? 1.055 -2.109 -5.617 1.00 97.88 90 TYR A N 1
ATOM 751 C CA . TYR A 1 90 ? -0.092 -1.235 -5.354 1.00 97.88 90 TYR A CA 1
ATOM 752 C C . TYR A 1 90 ? -1.348 -2.034 -5.004 1.00 97.88 90 TYR A C 1
ATOM 754 O O . TYR A 1 90 ? -2.080 -1.647 -4.094 1.00 97.88 90 TYR A O 1
ATOM 762 N N . TRP A 1 91 ? -1.551 -3.178 -5.659 1.00 97.56 91 TRP A N 1
ATOM 763 C CA . TRP A 1 91 ? -2.633 -4.101 -5.330 1.00 97.56 91 TRP A CA 1
ATOM 764 C C . TRP A 1 91 ? -2.497 -4.687 -3.917 1.00 97.56 91 TRP A C 1
ATOM 766 O O . TRP A 1 91 ? -3.458 -4.663 -3.157 1.00 97.56 91 TRP A O 1
ATOM 776 N N . LEU A 1 92 ? -1.305 -5.150 -3.519 1.00 97.31 92 LEU A N 1
ATOM 777 C CA . LEU A 1 92 ? -1.067 -5.650 -2.157 1.00 97.31 92 LEU A CA 1
ATOM 778 C C . LEU A 1 92 ? -1.264 -4.547 -1.107 1.00 97.31 92 LEU A C 1
ATOM 780 O O . LEU A 1 92 ? -1.921 -4.765 -0.092 1.00 97.31 92 LEU A O 1
ATOM 784 N N . ASN A 1 93 ? -0.762 -3.340 -1.382 1.00 96.50 93 ASN A N 1
ATOM 785 C CA . ASN A 1 93 ? -0.941 -2.176 -0.518 1.00 96.50 93 ASN A CA 1
ATOM 786 C C . ASN A 1 93 ? -2.411 -1.799 -0.310 1.00 96.50 93 ASN A C 1
ATOM 788 O O . ASN A 1 93 ? -2.735 -1.248 0.739 1.00 96.50 93 ASN A O 1
ATOM 792 N N . ALA A 1 94 ? -3.296 -2.098 -1.266 1.00 96.19 94 ALA A N 1
ATOM 793 C CA . ALA A 1 94 ? -4.723 -1.836 -1.116 1.00 96.19 94 ALA A CA 1
ATOM 794 C C . ALA A 1 94 ? -5.302 -2.578 0.093 1.00 96.19 94 ALA A C 1
ATOM 796 O O . ALA A 1 94 ? -6.095 -2.004 0.824 1.00 96.19 94 ALA A O 1
ATOM 797 N N . PHE A 1 95 ? -4.851 -3.804 0.366 1.00 96.06 95 PHE A N 1
ATOM 798 C CA . PHE A 1 95 ? -5.275 -4.567 1.544 1.00 96.06 95 PHE A CA 1
ATOM 799 C C . PHE A 1 95 ? -4.653 -4.051 2.842 1.00 96.06 95 PHE A C 1
ATOM 801 O O . PHE A 1 95 ? -5.233 -4.211 3.913 1.00 96.06 95 PHE A O 1
ATOM 808 N N . LYS A 1 96 ? -3.492 -3.392 2.760 1.00 94.25 96 LYS A N 1
ATOM 809 C CA . LYS A 1 96 ? -2.792 -2.862 3.935 1.00 94.25 96 LYS A CA 1
ATOM 810 C C . LYS A 1 96 ? -3.453 -1.645 4.556 1.00 94.25 96 LYS A C 1
ATOM 812 O O . LYS A 1 96 ? -3.050 -1.253 5.646 1.00 94.25 96 LYS A O 1
ATOM 817 N N . ILE A 1 97 ? -4.449 -1.052 3.901 1.00 93.81 97 ILE A N 1
ATOM 818 C CA . ILE A 1 97 ? -5.197 0.063 4.490 1.00 93.81 97 ILE A CA 1
ATOM 819 C C . ILE A 1 97 ? -5.857 -0.343 5.816 1.00 93.81 97 ILE A C 1
ATOM 821 O O . ILE A 1 97 ? -6.040 0.507 6.678 1.00 93.81 97 ILE A O 1
ATOM 825 N N . LEU A 1 98 ? -6.129 -1.641 6.022 1.00 92.56 98 LEU A N 1
ATOM 826 C CA . LEU A 1 98 ? -6.625 -2.180 7.293 1.00 92.56 98 LEU A CA 1
ATOM 827 C C . LEU A 1 98 ? -5.609 -2.103 8.446 1.00 92.56 98 LEU A C 1
ATOM 829 O O . LEU A 1 98 ? -5.989 -2.301 9.590 1.00 92.56 98 LEU A O 1
ATOM 833 N N . TYR A 1 99 ? -4.340 -1.806 8.164 1.00 91.12 99 TYR A N 1
ATOM 834 C CA . TYR A 1 99 ? -3.288 -1.577 9.161 1.00 91.12 99 TYR A CA 1
ATOM 835 C C . TYR A 1 99 ? -2.897 -0.094 9.256 1.00 91.12 99 TYR A C 1
ATOM 837 O O . TYR A 1 99 ? -1.791 0.232 9.689 1.00 91.12 99 TYR A O 1
ATOM 845 N N . SER A 1 100 ? -3.753 0.812 8.775 1.00 88.75 100 SER A N 1
ATOM 846 C CA . SER A 1 100 ? -3.502 2.251 8.846 1.00 88.75 100 SER A CA 1
ATOM 847 C C . SER A 1 100 ? -3.540 2.746 10.293 1.00 88.75 100 SER A C 1
ATOM 849 O O . SER A 1 100 ? -4.351 2.303 11.100 1.00 88.75 100 SER A O 1
ATOM 851 N N . THR A 1 101 ? -2.657 3.690 10.610 1.00 85.69 101 THR A N 1
ATOM 852 C CA . THR A 1 101 ? -2.586 4.376 11.911 1.00 85.69 101 THR A CA 1
ATOM 853 C C . THR A 1 101 ? -2.876 5.872 11.777 1.00 85.69 101 THR A C 1
ATOM 855 O O . THR A 1 101 ? -2.451 6.657 12.619 1.00 85.69 101 THR A O 1
ATOM 858 N N . ARG A 1 102 ? -3.489 6.298 10.661 1.00 77.19 102 ARG A N 1
ATOM 859 C CA . ARG A 1 102 ? -3.744 7.723 10.382 1.00 77.19 102 ARG A CA 1
ATOM 860 C C . ARG A 1 102 ? -4.997 8.252 11.068 1.00 77.19 102 ARG A C 1
ATOM 862 O O . ARG A 1 102 ? -5.053 9.438 11.365 1.00 77.19 102 ARG A O 1
ATOM 869 N N . ALA A 1 103 ? -6.002 7.401 11.249 1.00 75.19 103 ALA A N 1
ATOM 870 C CA . ALA A 1 103 ? -7.232 7.762 11.936 1.00 75.19 103 ALA A CA 1
ATOM 871 C C . ALA A 1 103 ? -7.042 7.707 13.461 1.00 75.19 103 ALA A C 1
ATOM 873 O O . ALA A 1 103 ? -6.032 7.213 13.960 1.00 75.19 103 ALA A O 1
ATOM 874 N N . VAL A 1 104 ? -8.053 8.161 14.207 1.00 76.50 104 VAL A N 1
ATOM 875 C CA . VAL A 1 104 ? -8.118 8.031 15.679 1.00 76.50 104 VAL A CA 1
ATOM 876 C C . VAL A 1 104 ? -8.064 6.565 16.134 1.00 76.50 104 VAL A C 1
ATOM 878 O O . VAL A 1 104 ? -7.686 6.269 17.265 1.00 76.50 104 VAL A O 1
ATOM 881 N N . ILE A 1 105 ? -8.415 5.638 15.243 1.00 81.31 105 ILE A N 1
ATOM 882 C CA . ILE A 1 105 ? -8.405 4.194 15.469 1.00 81.31 105 ILE A CA 1
ATOM 883 C C . ILE A 1 105 ? -7.316 3.515 14.637 1.00 81.31 105 ILE A C 1
ATOM 885 O O . ILE A 1 105 ? -6.967 3.969 13.547 1.00 81.31 105 ILE A O 1
ATOM 889 N N . PHE A 1 106 ? -6.825 2.377 15.129 1.00 86.12 106 PHE A N 1
ATOM 890 C CA . PHE A 1 106 ? -6.026 1.462 14.320 1.00 86.12 106 PHE A CA 1
ATOM 891 C C . PHE A 1 106 ? -6.944 0.778 13.302 1.00 86.12 106 PHE A C 1
ATOM 893 O O . PHE A 1 106 ? -7.898 0.108 13.682 1.00 86.12 106 PHE A O 1
ATOM 900 N N . GLY A 1 107 ? -6.692 0.971 12.012 1.00 88.88 107 GLY A N 1
ATOM 901 C CA . GLY A 1 107 ? -7.532 0.439 10.945 1.00 88.88 107 GLY A CA 1
ATOM 902 C C . GLY A 1 107 ? -7.839 1.455 9.854 1.00 88.88 107 GLY A C 1
ATOM 903 O O . GLY A 1 107 ? -7.428 2.612 9.903 1.00 88.88 107 GLY A O 1
ATOM 904 N N . ALA A 1 108 ? -8.565 1.005 8.834 1.00 91.69 108 ALA A N 1
ATOM 905 C CA . ALA A 1 108 ? -8.923 1.854 7.707 1.00 91.69 108 ALA A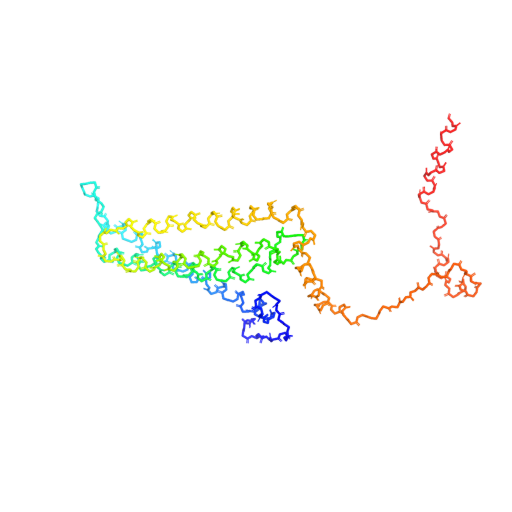 CA 1
ATOM 906 C C . ALA A 1 108 ? -9.988 2.885 8.110 1.00 91.69 108 ALA A C 1
ATOM 908 O O . ALA A 1 108 ? -11.121 2.512 8.414 1.00 91.69 108 ALA A O 1
ATOM 909 N N . GLY A 1 109 ? -9.625 4.168 8.071 1.00 92.56 109 GLY A N 1
ATOM 910 C CA . GLY A 1 109 ? -10.565 5.278 8.245 1.00 92.56 109 GLY A CA 1
ATOM 911 C C . GLY A 1 109 ? -11.234 5.714 6.939 1.00 92.56 109 GLY A C 1
ATOM 912 O O . GLY A 1 109 ? -10.979 5.168 5.855 1.00 92.56 109 GLY A O 1
ATOM 913 N N . TYR A 1 110 ? -12.050 6.769 7.010 1.00 93.19 110 TYR A N 1
ATOM 914 C CA . TYR A 1 110 ? -12.798 7.276 5.854 1.00 93.19 110 TYR A CA 1
ATOM 915 C C . TYR A 1 110 ? -11.882 7.672 4.691 1.00 93.19 110 TYR A C 1
ATOM 917 O O . TYR A 1 110 ? -12.120 7.283 3.541 1.00 93.19 110 TYR A O 1
ATOM 925 N N . ALA A 1 111 ? -10.826 8.438 4.988 1.00 93.25 111 ALA A N 1
ATOM 926 C CA . ALA A 1 111 ? -9.870 8.907 3.988 1.00 93.25 111 ALA A CA 1
ATOM 927 C C . ALA A 1 111 ? -9.076 7.749 3.365 1.00 93.25 111 ALA A C 1
ATOM 929 O O . ALA A 1 111 ? -8.785 7.774 2.170 1.00 93.25 111 ALA A O 1
ATOM 930 N N . ASP A 1 112 ? -8.783 6.694 4.125 1.00 93.56 112 ASP A N 1
ATOM 931 C CA . ASP A 1 112 ? -8.065 5.541 3.588 1.00 93.56 112 ASP A CA 1
ATOM 932 C C . ASP A 1 112 ? -8.905 4.758 2.576 1.00 93.56 112 ASP A C 1
ATOM 934 O O . ASP A 1 112 ? -8.404 4.345 1.528 1.00 93.56 112 ASP A O 1
ATOM 938 N N . ILE A 1 113 ? -10.202 4.615 2.832 1.00 93.75 113 ILE A N 1
ATOM 939 C CA . ILE A 1 113 ? -11.109 3.866 1.955 1.00 93.75 113 ILE A CA 1
ATOM 940 C C . ILE A 1 113 ? -11.493 4.672 0.716 1.00 93.75 113 ILE A C 1
ATOM 942 O O . ILE A 1 113 ? -11.554 4.122 -0.383 1.00 93.75 113 ILE A O 1
ATOM 946 N N . HIS A 1 114 ? -11.728 5.975 0.862 1.00 94.44 114 HIS A N 1
ATOM 947 C CA . HIS A 1 114 ? -12.211 6.800 -0.247 1.00 94.44 114 HIS A CA 1
ATOM 948 C C . HIS A 1 114 ? -11.086 7.465 -1.044 1.00 94.44 114 HIS A C 1
ATOM 950 O O . HIS A 1 114 ? -11.253 7.687 -2.240 1.00 94.44 114 HIS A O 1
ATOM 956 N N . ALA A 1 115 ? -9.938 7.754 -0.423 1.00 95.00 115 ALA A N 1
ATOM 957 C CA . ALA A 1 115 ? -8.814 8.401 -1.094 1.00 95.00 115 ALA A CA 1
ATOM 958 C C . ALA A 1 115 ? -7.625 7.458 -1.303 1.00 95.00 115 ALA A C 1
ATOM 960 O O . ALA A 1 115 ? -7.221 7.252 -2.449 1.00 95.00 115 ALA A O 1
ATOM 961 N N . THR A 1 116 ? -7.087 6.842 -0.245 1.00 95.44 116 THR A N 1
ATOM 962 C CA . THR A 1 116 ? -5.888 5.987 -0.361 1.00 95.44 116 THR A CA 1
ATOM 963 C C . THR A 1 116 ? -6.146 4.773 -1.259 1.00 95.44 116 THR A C 1
ATOM 965 O O . THR A 1 116 ? -5.374 4.504 -2.181 1.00 95.44 116 THR A O 1
ATOM 968 N N . LEU A 1 117 ? -7.255 4.057 -1.057 1.00 96.06 117 LEU A N 1
ATOM 969 C CA . LEU A 1 117 ? -7.623 2.899 -1.876 1.00 96.06 117 LEU A CA 1
ATOM 970 C C . LEU A 1 117 ? -7.870 3.283 -3.341 1.00 96.06 117 LEU A C 1
ATOM 972 O O . LEU A 1 117 ? -7.427 2.575 -4.248 1.00 96.06 117 LEU A O 1
ATOM 976 N N . PHE A 1 118 ? -8.544 4.411 -3.582 1.00 96.25 118 PHE A N 1
ATOM 977 C CA . PHE A 1 118 ? -8.753 4.935 -4.931 1.00 96.25 118 PHE A CA 1
ATOM 978 C C . PHE A 1 118 ? -7.416 5.245 -5.617 1.00 96.25 118 PHE A C 1
ATOM 980 O O . PHE A 1 118 ? -7.162 4.765 -6.723 1.00 96.25 118 PHE A O 1
ATOM 987 N N . ALA A 1 119 ? -6.525 5.963 -4.931 1.00 96.94 119 ALA A N 1
ATOM 988 C CA . ALA A 1 119 ? -5.192 6.278 -5.428 1.00 96.94 119 ALA A CA 1
ATOM 989 C C . ALA A 1 119 ? -4.394 5.016 -5.774 1.00 96.94 119 ALA A C 1
ATOM 991 O O . ALA A 1 119 ? -3.822 4.927 -6.859 1.00 96.94 119 ALA A O 1
ATOM 992 N N . LEU A 1 120 ? -4.398 4.006 -4.899 1.00 97.38 120 LEU A N 1
ATOM 993 C CA . LEU A 1 120 ? -3.708 2.737 -5.141 1.00 97.38 120 LEU A CA 1
ATOM 994 C C . LEU A 1 120 ? -4.250 2.006 -6.375 1.00 97.38 120 LEU A C 1
ATOM 996 O O . LEU A 1 120 ? -3.461 1.501 -7.173 1.00 97.38 120 LEU A O 1
ATOM 1000 N N . ARG A 1 121 ? -5.573 1.995 -6.585 1.00 96.81 121 ARG A N 1
ATOM 1001 C CA . ARG A 1 121 ? -6.191 1.398 -7.783 1.00 96.81 121 ARG A CA 1
ATOM 1002 C C . ARG A 1 121 ? -5.784 2.128 -9.062 1.00 96.81 121 ARG A C 1
ATOM 1004 O O . ARG A 1 121 ? -5.429 1.477 -10.043 1.00 96.81 121 ARG A O 1
ATOM 1011 N N . VAL A 1 122 ? -5.782 3.462 -9.049 1.00 97.56 122 VAL A N 1
ATOM 1012 C CA . VAL A 1 122 ? -5.342 4.267 -10.200 1.00 97.56 122 VAL A CA 1
ATOM 1013 C C . VAL A 1 122 ? -3.863 4.022 -10.497 1.00 97.56 122 VAL A C 1
ATOM 1015 O O . VAL A 1 122 ? -3.503 3.752 -11.641 1.00 97.56 122 VAL A O 1
ATOM 1018 N N . LEU A 1 123 ? -3.003 4.045 -9.476 1.00 97.69 123 LEU A N 1
ATOM 1019 C CA . LEU A 1 123 ? -1.564 3.818 -9.629 1.00 97.69 123 LEU A CA 1
ATOM 1020 C C . LEU A 1 123 ? -1.237 2.404 -10.116 1.00 97.69 123 LEU A C 1
ATOM 1022 O O . LEU A 1 123 ? -0.322 2.236 -10.919 1.00 97.69 123 LEU A O 1
ATOM 1026 N N . MET A 1 124 ? -1.998 1.398 -9.680 1.00 98.06 124 MET A N 1
ATOM 1027 C CA . MET A 1 124 ? -1.898 0.024 -10.175 1.00 98.06 124 MET A CA 1
ATOM 1028 C C . MET A 1 124 ? -2.136 -0.040 -11.690 1.00 98.06 124 MET A C 1
ATOM 1030 O O . MET A 1 124 ? -1.303 -0.573 -12.425 1.00 98.06 124 MET A O 1
ATOM 1034 N N . VAL A 1 125 ? -3.240 0.541 -12.174 1.00 98.12 125 VAL A N 1
ATOM 1035 C CA . VAL A 1 125 ? -3.565 0.568 -13.611 1.00 98.12 125 VAL A CA 1
ATOM 1036 C C . VAL A 1 125 ? -2.524 1.372 -14.385 1.00 98.12 125 VAL A C 1
ATOM 1038 O O . VAL A 1 125 ? -2.033 0.918 -15.416 1.00 98.12 125 VAL A O 1
ATOM 1041 N N . LEU A 1 126 ? -2.128 2.534 -13.868 1.00 97.69 126 LEU A N 1
ATOM 1042 C CA . LEU A 1 126 ? -1.147 3.400 -14.514 1.00 97.69 126 LEU A CA 1
ATOM 1043 C C . LEU A 1 126 ? 0.221 2.708 -14.630 1.00 97.69 126 LEU A C 1
ATOM 1045 O O . LEU A 1 126 ? 0.857 2.781 -15.681 1.00 97.69 126 LEU A O 1
ATOM 1049 N N . ALA A 1 127 ? 0.646 1.964 -13.607 1.00 98.00 127 ALA A N 1
ATOM 1050 C CA . ALA A 1 127 ? 1.864 1.159 -13.657 1.00 98.00 127 ALA A CA 1
ATOM 1051 C C . ALA A 1 127 ? 1.793 0.048 -14.722 1.00 98.00 127 ALA A C 1
ATOM 1053 O O . ALA A 1 127 ? 2.775 -0.157 -15.437 1.00 98.00 127 ALA A O 1
ATOM 1054 N N . LEU A 1 128 ? 0.641 -0.618 -14.891 1.00 98.00 128 LEU A N 1
ATOM 1055 C CA . LEU A 1 128 ? 0.441 -1.604 -15.967 1.00 98.00 128 LEU A CA 1
ATOM 1056 C C . LEU A 1 128 ? 0.486 -0.966 -17.355 1.00 98.00 128 LEU A C 1
ATOM 1058 O O . LEU A 1 128 ? 1.131 -1.506 -18.252 1.00 98.00 128 LEU A O 1
ATOM 1062 N N . VAL A 1 129 ? -0.152 0.193 -17.531 1.00 97.56 129 VAL A N 1
ATOM 1063 C CA . VAL A 1 129 ? -0.091 0.949 -18.790 1.00 97.56 129 VAL A CA 1
ATOM 1064 C C . VAL A 1 129 ? 1.356 1.325 -19.107 1.00 97.56 129 VAL A C 1
ATOM 1066 O O . VAL A 1 129 ? 1.810 1.122 -20.230 1.00 97.56 129 VAL A O 1
ATOM 1069 N N . CYS A 1 130 ? 2.117 1.796 -18.116 1.00 96.75 130 CYS A N 1
ATOM 1070 C CA . CYS A 1 130 ? 3.535 2.095 -18.299 1.00 96.75 130 CYS A CA 1
ATOM 1071 C C . CYS A 1 130 ? 4.333 0.841 -18.685 1.00 96.75 130 CYS A C 1
ATOM 1073 O O . CYS A 1 130 ? 5.120 0.899 -19.627 1.00 96.75 130 CYS A O 1
ATOM 1075 N N . ALA A 1 131 ? 4.103 -0.300 -18.026 1.00 97.06 131 ALA A N 1
ATOM 1076 C CA . ALA A 1 131 ? 4.746 -1.564 -18.388 1.00 97.06 131 ALA A CA 1
ATOM 1077 C C . ALA A 1 131 ? 4.457 -1.956 -19.848 1.00 97.06 131 ALA A C 1
ATOM 1079 O O . ALA A 1 131 ? 5.377 -2.269 -20.605 1.00 97.06 131 ALA A O 1
ATOM 1080 N N . ALA A 1 132 ? 3.194 -1.856 -20.272 1.00 96.31 132 ALA A N 1
ATOM 1081 C CA . ALA A 1 132 ? 2.788 -2.124 -21.647 1.00 96.31 132 ALA A CA 1
ATOM 1082 C C . ALA A 1 132 ? 3.464 -1.167 -22.644 1.00 96.31 132 ALA A C 1
ATOM 1084 O O . ALA A 1 132 ? 3.934 -1.609 -23.694 1.00 96.31 132 ALA A O 1
ATOM 1085 N N . LEU A 1 133 ? 3.588 0.123 -22.307 1.00 95.12 133 LEU A N 1
ATOM 1086 C CA . LEU A 1 133 ? 4.318 1.091 -23.130 1.00 95.12 133 LEU A CA 1
ATOM 1087 C C . LEU A 1 133 ? 5.785 0.689 -23.301 1.00 95.12 133 LEU A C 1
ATOM 1089 O O . LEU A 1 133 ? 6.278 0.726 -24.429 1.00 95.12 133 LEU A O 1
ATOM 1093 N N . PHE A 1 134 ? 6.470 0.256 -22.239 1.00 94.31 134 PHE A N 1
ATOM 1094 C CA . PHE A 1 134 ? 7.850 -0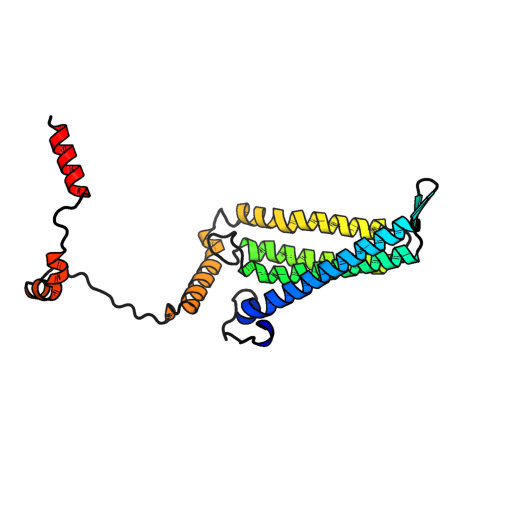.237 -22.334 1.00 94.31 134 PHE A CA 1
ATOM 1095 C C . PHE A 1 134 ? 7.966 -1.469 -23.242 1.00 94.31 134 PHE A C 1
ATOM 1097 O O . PHE A 1 134 ? 8.884 -1.531 -24.056 1.00 94.31 134 PHE A O 1
ATOM 1104 N N . PHE A 1 135 ? 7.015 -2.406 -23.197 1.00 94.50 135 PHE A N 1
ATOM 1105 C CA . PHE A 1 135 ? 7.026 -3.572 -24.089 1.00 94.50 135 PHE A CA 1
ATOM 1106 C C . PHE A 1 135 ? 6.753 -3.216 -25.556 1.00 94.50 135 PHE A C 1
ATOM 1108 O O . PHE A 1 135 ? 7.470 -3.670 -26.447 1.00 94.50 135 PHE A O 1
ATOM 1115 N N . VAL A 1 136 ? 5.755 -2.369 -25.826 1.00 93.19 136 VAL A N 1
ATOM 1116 C CA . VAL A 1 136 ? 5.370 -1.980 -27.196 1.00 93.19 136 VAL A CA 1
ATOM 1117 C C . VAL A 1 136 ? 6.421 -1.078 -27.846 1.00 93.19 136 VAL A C 1
ATOM 1119 O O . VAL A 1 136 ? 6.650 -1.142 -29.057 1.00 93.19 136 VAL A O 1
ATOM 1122 N N . THR A 1 137 ? 7.074 -0.223 -27.059 1.00 90.88 137 THR A N 1
ATOM 1123 C CA . THR A 1 137 ? 8.103 0.703 -27.555 1.00 90.88 137 THR A CA 1
ATOM 1124 C C . THR A 1 137 ? 9.517 0.130 -27.502 1.00 90.88 137 THR A C 1
ATOM 1126 O O . THR A 1 137 ? 10.422 0.766 -28.034 1.0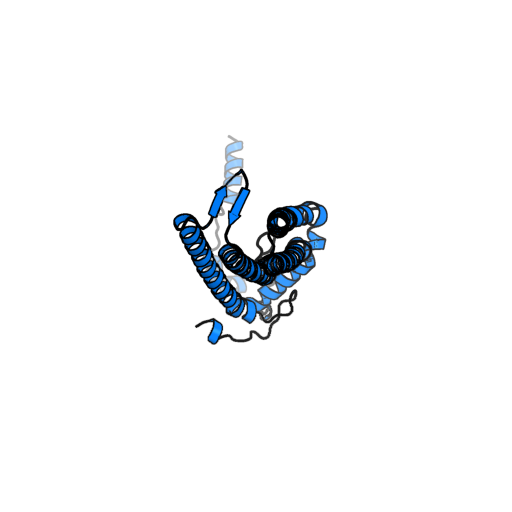0 90.88 137 THR A O 1
ATOM 1129 N N . ALA A 1 138 ? 9.708 -1.093 -26.991 1.00 88.06 138 ALA A N 1
ATOM 1130 C CA . ALA A 1 138 ? 11.016 -1.736 -26.831 1.00 88.06 138 ALA A CA 1
ATOM 1131 C C . ALA A 1 138 ? 11.874 -1.739 -28.112 1.00 88.06 138 ALA A C 1
ATOM 1133 O O . ALA A 1 138 ? 13.088 -1.559 -28.047 1.00 88.06 138 ALA A O 1
ATOM 1134 N N . ARG A 1 139 ? 11.245 -1.930 -29.283 1.00 85.94 139 ARG A N 1
ATOM 1135 C CA . ARG A 1 139 ? 11.916 -1.930 -30.599 1.00 85.94 139 ARG A CA 1
ATOM 1136 C C . ARG A 1 139 ? 11.906 -0.571 -31.309 1.00 85.94 1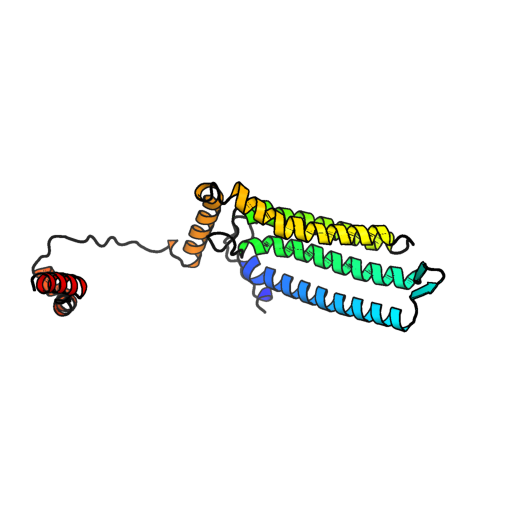39 ARG A C 1
ATOM 1138 O O . ARG A 1 139 ? 12.538 -0.435 -32.350 1.00 85.94 139 ARG A O 1
ATOM 1145 N N . LYS A 1 140 ? 11.172 0.420 -30.795 1.00 83.62 140 LYS A N 1
ATOM 1146 C CA . LYS A 1 140 ? 11.042 1.743 -31.424 1.00 83.62 140 LYS A CA 1
ATOM 1147 C C . LYS A 1 140 ? 12.203 2.646 -31.003 1.00 83.62 140 LYS A C 1
ATOM 1149 O O . LYS A 1 140 ? 12.714 2.561 -29.889 1.00 83.62 140 LYS A O 1
ATOM 1154 N N . GLU A 1 141 ? 12.594 3.575 -31.873 1.00 73.94 141 GLU A N 1
ATOM 1155 C CA . GLU A 1 141 ? 13.642 4.550 -31.537 1.00 73.94 141 GLU A CA 1
ATOM 1156 C C . GLU A 1 141 ? 13.188 5.612 -30.525 1.00 73.94 141 GLU A C 1
ATOM 1158 O O . GLU A 1 141 ? 14.026 6.231 -29.871 1.00 73.94 141 GLU A O 1
ATOM 1163 N N . ASN A 1 142 ? 11.877 5.815 -30.356 1.00 79.81 142 ASN A N 1
ATOM 1164 C CA . ASN A 1 142 ? 11.342 6.888 -29.525 1.00 79.81 142 ASN A CA 1
ATOM 1165 C C . ASN A 1 142 ? 11.171 6.481 -28.049 1.00 79.81 142 ASN A C 1
ATOM 1167 O O . ASN A 1 142 ? 10.109 6.020 -27.634 1.00 79.81 142 ASN A O 1
ATOM 1171 N N . TRP A 1 143 ? 12.204 6.737 -27.244 1.00 80.81 143 TRP A N 1
ATOM 1172 C CA . TRP A 1 143 ? 12.224 6.489 -25.793 1.00 80.81 143 TRP A CA 1
ATOM 1173 C C . TRP A 1 143 ? 11.446 7.529 -24.977 1.00 80.81 143 TRP A C 1
ATOM 1175 O O . TRP A 1 143 ? 11.224 7.350 -23.782 1.00 80.81 143 TRP A O 1
ATOM 1185 N N . LYS A 1 144 ? 11.001 8.620 -25.612 1.00 87.50 144 LYS A N 1
ATOM 1186 C CA . LYS A 1 144 ? 10.327 9.725 -24.920 1.00 87.50 144 LYS A CA 1
ATOM 1187 C C . LYS A 1 144 ? 8.961 9.321 -24.369 1.00 87.50 144 LYS A C 1
ATOM 1189 O O . LYS A 1 144 ? 8.604 9.759 -23.286 1.00 87.50 144 LYS A O 1
ATOM 1194 N N . LEU A 1 145 ? 8.217 8.475 -25.087 1.00 89.94 145 LEU A N 1
ATOM 1195 C CA . LEU A 1 145 ? 6.893 8.001 -24.663 1.00 89.94 145 LEU A CA 1
ATOM 1196 C C . LEU A 1 145 ? 6.938 7.167 -23.369 1.00 89.94 145 LEU A C 1
ATOM 1198 O O . LEU A 1 145 ? 6.252 7.543 -22.418 1.00 89.94 145 LEU A O 1
ATOM 1202 N N . PRO A 1 146 ? 7.732 6.079 -23.274 1.00 90.75 146 PRO A N 1
ATOM 1203 C CA . PRO A 1 146 ? 7.823 5.314 -22.031 1.00 90.75 146 PRO A CA 1
ATOM 1204 C C . PRO A 1 146 ? 8.452 6.132 -20.891 1.00 90.75 146 PRO A C 1
ATOM 1206 O O . PRO A 1 146 ? 8.012 6.015 -19.749 1.00 90.75 146 PRO A O 1
ATOM 1209 N N . ALA A 1 147 ? 9.412 7.018 -21.189 1.00 91.31 147 ALA A N 1
ATOM 1210 C CA . ALA A 1 147 ? 9.990 7.919 -20.191 1.00 91.31 147 ALA A CA 1
ATOM 1211 C C . ALA A 1 147 ? 8.962 8.921 -19.634 1.00 91.31 147 ALA A C 1
ATOM 1213 O O . ALA A 1 147 ? 8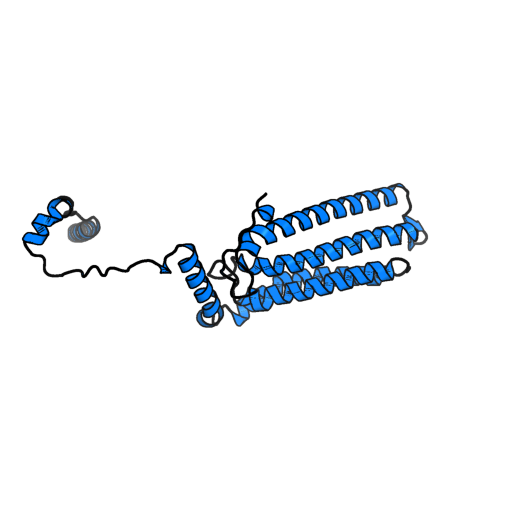.910 9.134 -18.424 1.00 91.31 147 ALA A O 1
ATOM 1214 N N . LEU A 1 148 ? 8.110 9.494 -20.492 1.00 94.75 148 LEU A N 1
ATOM 1215 C CA . LEU A 1 148 ? 7.008 10.360 -20.072 1.00 94.75 148 LEU A CA 1
ATOM 1216 C C . LEU A 1 148 ? 5.997 9.588 -19.220 1.00 94.75 148 LEU A C 1
ATOM 1218 O O . LEU A 1 148 ? 5.598 10.081 -18.172 1.00 94.75 148 LEU A O 1
ATOM 1222 N N . GLY A 1 149 ? 5.624 8.370 -19.627 1.00 94.50 149 GLY A N 1
ATOM 1223 C CA . GLY A 1 149 ? 4.743 7.507 -18.835 1.00 94.50 149 GLY A CA 1
ATOM 1224 C C . GLY A 1 149 ? 5.301 7.248 -17.433 1.00 94.50 149 GLY A C 1
ATOM 1225 O O . GLY A 1 149 ? 4.590 7.412 -16.443 1.00 94.50 149 GLY A O 1
ATOM 1226 N N . LEU A 1 150 ? 6.599 6.945 -17.334 1.00 95.31 150 LEU A N 1
ATOM 1227 C CA . LEU A 1 150 ? 7.275 6.773 -16.049 1.00 95.31 150 LEU A CA 1
ATOM 1228 C C . LEU A 1 150 ? 7.271 8.064 -15.214 1.00 95.31 150 LEU A C 1
ATOM 1230 O O . LEU A 1 150 ? 6.992 8.010 -14.018 1.00 95.31 150 LEU A O 1
ATOM 1234 N N . ALA A 1 151 ? 7.534 9.222 -15.826 1.00 96.06 151 ALA A N 1
ATOM 1235 C CA . ALA A 1 151 ? 7.485 10.515 -15.141 1.00 96.06 151 ALA A CA 1
ATOM 1236 C C . ALA A 1 151 ? 6.076 10.829 -14.612 1.00 96.06 151 ALA A C 1
ATOM 1238 O O . ALA A 1 151 ? 5.926 11.251 -13.465 1.00 96.06 151 ALA A O 1
ATOM 1239 N N . VAL A 1 152 ? 5.041 10.554 -15.413 1.00 96.88 152 VAL A N 1
ATOM 1240 C CA . VAL A 1 152 ? 3.637 10.678 -15.004 1.00 96.88 152 VAL A CA 1
ATOM 1241 C C . VAL A 1 152 ? 3.325 9.726 -13.853 1.00 96.88 152 VAL A C 1
ATOM 1243 O O . VAL A 1 152 ? 2.692 10.150 -12.894 1.00 96.88 152 VAL A O 1
ATOM 1246 N N . LEU A 1 153 ? 3.797 8.476 -13.887 1.00 97.00 153 LEU A N 1
ATOM 1247 C CA . LEU A 1 153 ? 3.610 7.527 -12.785 1.00 97.00 153 LEU A CA 1
ATOM 1248 C C . LEU A 1 153 ? 4.239 8.024 -11.486 1.00 97.00 153 LEU A C 1
ATOM 1250 O O . LEU A 1 153 ? 3.599 7.969 -10.437 1.00 97.00 153 LEU A O 1
ATOM 1254 N N . VAL A 1 154 ? 5.473 8.525 -11.547 1.00 96.44 154 VAL A N 1
ATOM 1255 C CA . VAL A 1 154 ? 6.162 9.073 -10.373 1.00 96.44 154 VAL A CA 1
ATOM 1256 C C . VAL A 1 154 ? 5.407 10.289 -9.837 1.00 96.44 154 VAL A C 1
ATOM 1258 O O . VAL A 1 154 ? 5.069 10.311 -8.654 1.00 96.44 154 VAL A O 1
ATOM 1261 N N . GLY A 1 155 ? 5.054 11.249 -10.695 1.00 97.12 155 GLY A N 1
ATOM 1262 C CA . GLY A 1 155 ? 4.283 12.431 -10.299 1.00 97.12 155 GLY A CA 1
ATOM 1263 C C . GLY A 1 155 ? 2.917 12.074 -9.706 1.00 97.12 155 GLY A C 1
ATOM 1264 O O . GLY A 1 155 ? 2.579 12.514 -8.608 1.00 97.12 155 GLY A O 1
ATOM 1265 N N . ALA A 1 156 ? 2.163 11.200 -10.375 1.00 96.88 156 ALA A N 1
ATOM 1266 C CA . ALA A 1 156 ? 0.879 10.702 -9.894 1.00 96.88 156 ALA A CA 1
ATOM 1267 C C . ALA A 1 156 ? 1.021 9.966 -8.559 1.00 96.88 156 ALA A C 1
ATOM 1269 O O . ALA A 1 156 ? 0.148 10.093 -7.709 1.00 96.88 156 ALA A O 1
ATOM 1270 N N . SER A 1 157 ? 2.111 9.227 -8.332 1.00 94.69 157 SER A N 1
ATOM 1271 C CA . SER A 1 157 ? 2.318 8.512 -7.068 1.00 94.69 157 SER A CA 1
ATOM 1272 C C . SER A 1 157 ? 2.485 9.452 -5.876 1.00 94.69 157 SER A C 1
ATOM 1274 O O . SER A 1 157 ? 1.964 9.161 -4.801 1.00 94.69 157 SER A O 1
ATOM 1276 N N . VAL A 1 158 ? 3.137 10.599 -6.073 1.00 95.25 158 VAL A N 1
ATOM 1277 C CA . VAL A 1 158 ? 3.292 11.627 -5.037 1.00 95.25 158 VAL A CA 1
ATOM 1278 C C . VAL A 1 158 ? 1.963 12.347 -4.805 1.00 95.25 158 VAL A C 1
ATOM 1280 O O . VAL A 1 158 ? 1.504 12.457 -3.667 1.00 95.25 158 VAL A O 1
ATOM 1283 N N . LEU A 1 159 ? 1.309 12.785 -5.884 1.00 96.31 159 LEU A N 1
ATOM 1284 C CA . LEU A 1 159 ? 0.063 13.548 -5.804 1.00 96.31 159 LEU A CA 1
ATOM 1285 C C . LEU A 1 159 ? -1.101 12.700 -5.277 1.00 96.31 159 LEU A C 1
ATOM 1287 O O . LEU A 1 159 ? -1.743 13.071 -4.300 1.00 96.31 159 LEU A O 1
ATOM 1291 N N . LEU A 1 160 ? -1.363 11.544 -5.884 1.00 94.75 160 LEU A N 1
ATOM 1292 C CA . LEU A 1 160 ? -2.472 10.674 -5.493 1.00 94.75 160 LEU A CA 1
ATOM 1293 C C . LEU A 1 160 ? -2.166 9.879 -4.223 1.00 94.75 160 LEU A C 1
ATOM 1295 O O . LEU A 1 160 ? -3.069 9.643 -3.434 1.00 94.75 160 LEU A O 1
ATOM 1299 N N . GLY A 1 161 ? -0.922 9.440 -4.019 1.00 89.38 161 GLY A N 1
ATOM 1300 C CA . GLY A 1 161 ? -0.570 8.590 -2.877 1.00 89.38 161 GLY A CA 1
ATOM 1301 C C . GLY A 1 161 ? -0.306 9.353 -1.578 1.00 89.38 161 GLY A C 1
ATOM 1302 O O . GLY A 1 161 ? -0.552 8.814 -0.500 1.00 89.38 161 GLY A O 1
ATOM 1303 N N . GLY A 1 162 ? 0.202 10.586 -1.665 1.00 88.25 162 GLY A N 1
ATOM 1304 C CA . GLY A 1 162 ? 0.549 11.404 -0.500 1.00 88.25 162 GLY A CA 1
ATOM 1305 C C . GLY A 1 162 ? -0.396 12.581 -0.289 1.00 88.25 162 GLY A C 1
ATOM 1306 O O . GLY A 1 162 ? -0.970 12.727 0.785 1.00 88.25 162 GLY A O 1
ATOM 1307 N N . VAL A 1 163 ? -0.571 13.410 -1.321 1.00 93.88 163 VAL A N 1
ATOM 1308 C CA . VAL A 1 163 ? -1.277 14.696 -1.196 1.00 93.88 163 VAL A CA 1
ATOM 1309 C C . VAL A 1 163 ? -2.796 14.514 -1.146 1.00 93.88 163 VAL A C 1
ATOM 1311 O O . VAL A 1 163 ? -3.463 15.107 -0.304 1.00 93.88 163 VAL A O 1
ATOM 1314 N N . TYR A 1 164 ? -3.359 13.676 -2.017 1.00 94.75 164 TYR A N 1
ATOM 1315 C CA . TYR A 1 164 ? -4.810 13.505 -2.123 1.00 94.75 164 TYR A CA 1
ATOM 1316 C C . TYR A 1 164 ? -5.479 12.962 -0.841 1.00 94.75 164 TYR A C 1
ATOM 1318 O O . TYR A 1 164 ? -6.476 13.555 -0.418 1.00 94.75 164 TYR A O 1
ATOM 1326 N N . PRO A 1 165 ? -4.953 11.919 -0.162 1.00 92.81 165 PRO A N 1
ATOM 1327 C CA . PRO A 1 165 ? -5.524 11.444 1.097 1.00 92.81 165 PRO A CA 1
ATOM 1328 C C . PRO A 1 165 ? -5.445 12.489 2.208 1.00 92.81 165 PRO A C 1
ATOM 1330 O O . PRO A 1 165 ? -6.383 12.612 2.990 1.00 92.81 165 PRO A O 1
ATOM 1333 N N . GLU A 1 166 ? -4.372 13.281 2.243 1.00 92.94 166 GLU A N 1
ATOM 1334 C CA . GLU A 1 166 ? -4.203 14.351 3.228 1.00 92.94 166 GLU A CA 1
ATOM 1335 C C . GLU A 1 166 ? -5.230 15.471 3.027 1.00 92.94 166 GLU A C 1
ATOM 1337 O O . GLU A 1 166 ? -5.848 15.934 3.985 1.00 92.94 166 GLU A O 1
ATOM 1342 N N . ILE A 1 167 ? -5.475 15.868 1.774 1.00 94.56 167 ILE A N 1
ATOM 1343 C CA . ILE A 1 167 ? -6.534 16.829 1.443 1.00 94.56 167 ILE A CA 1
ATOM 1344 C C . ILE A 1 167 ? -7.897 16.270 1.853 1.00 94.56 167 ILE A C 1
ATOM 1346 O O . ILE A 1 167 ? -8.668 16.975 2.499 1.00 94.56 167 ILE A O 1
ATOM 1350 N N . MET A 1 168 ? -8.194 15.011 1.515 1.00 93.69 168 MET A N 1
ATOM 1351 C CA . MET A 1 168 ? -9.459 14.370 1.887 1.00 93.69 168 MET A CA 1
ATOM 1352 C C . MET A 1 168 ? -9.650 14.358 3.407 1.00 93.69 168 MET A C 1
ATOM 1354 O O . MET A 1 168 ? -10.723 14.698 3.904 1.00 93.69 168 MET A O 1
ATOM 1358 N N . HIS A 1 169 ? -8.602 14.012 4.153 1.00 92.44 169 HIS A N 1
ATOM 1359 C CA . HIS A 1 169 ? -8.647 13.999 5.606 1.00 92.44 169 HIS A CA 1
ATOM 1360 C C . HIS A 1 169 ? -8.907 15.404 6.172 1.00 92.44 169 HIS A C 1
ATOM 1362 O O . HIS A 1 169 ? -9.864 15.595 6.921 1.00 92.44 169 HIS A O 1
ATOM 1368 N N . ARG A 1 170 ? -8.148 16.421 5.746 1.00 92.94 170 ARG A N 1
ATOM 1369 C CA . ARG A 1 170 ? -8.294 17.790 6.271 1.00 92.94 170 ARG A CA 1
ATOM 1370 C C . ARG A 1 170 ? -9.588 18.485 5.867 1.00 92.94 170 ARG A C 1
ATOM 1372 O O . ARG A 1 170 ? -10.157 19.215 6.670 1.00 92.94 170 ARG A O 1
ATOM 1379 N N . ALA A 1 171 ? -10.025 18.300 4.626 1.00 94.25 171 ALA A N 1
ATOM 1380 C CA . ALA A 1 171 ? -11.157 19.035 4.070 1.00 94.25 171 ALA A CA 1
ATOM 1381 C C . ALA A 1 171 ? -12.507 18.356 4.336 1.00 94.25 171 ALA A C 1
ATOM 1383 O O . ALA A 1 171 ? -13.523 19.043 4.383 1.00 94.25 171 ALA A O 1
ATOM 1384 N N . VAL A 1 172 ? -12.537 17.025 4.479 1.00 92.94 172 VAL A N 1
ATOM 1385 C CA . VAL A 1 172 ? -13.793 16.260 4.587 1.00 92.94 172 VAL A CA 1
ATOM 1386 C C . VAL A 1 172 ? -13.923 15.533 5.919 1.00 92.94 172 VAL A C 1
ATOM 1388 O O . VAL A 1 172 ? -15.020 15.509 6.474 1.00 92.94 172 VAL A O 1
ATOM 1391 N N . VAL A 1 173 ? -12.842 14.936 6.431 1.00 91.94 173 VAL A N 1
ATOM 1392 C CA . VAL A 1 173 ? -12.902 14.141 7.667 1.00 91.94 173 VAL A CA 1
ATOM 1393 C C . VAL A 1 173 ? -12.851 15.039 8.895 1.00 91.94 173 VAL A C 1
ATOM 1395 O O . VAL A 1 173 ? -13.813 15.039 9.651 1.00 91.94 173 VAL A O 1
ATOM 1398 N N . LEU A 1 174 ? -11.801 15.848 9.067 1.00 92.75 174 LEU A N 1
ATOM 1399 C CA . LEU A 1 174 ? -11.623 16.682 10.265 1.00 92.75 174 LEU A CA 1
ATOM 1400 C C . LEU A 1 174 ? -12.828 17.588 10.597 1.00 92.75 174 LEU A C 1
ATOM 1402 O O . LEU A 1 174 ? -13.174 17.681 11.772 1.00 92.75 174 LEU A O 1
ATOM 1406 N N . PRO A 1 175 ? -13.527 18.217 9.626 1.00 93.88 175 PRO A N 1
ATOM 1407 C CA . PRO A 1 175 ? -14.674 19.069 9.948 1.00 93.88 175 PRO A CA 1
ATOM 1408 C C . PRO A 1 175 ? -15.887 18.314 10.509 1.00 93.88 175 PRO A C 1
ATOM 1410 O O . PRO A 1 175 ? -16.729 18.920 11.165 1.00 93.88 175 PRO A O 1
ATOM 1413 N N . ASN A 1 176 ? -16.019 17.013 10.227 1.00 92.44 176 ASN A N 1
ATOM 1414 C CA . ASN A 1 176 ? -17.138 16.192 10.692 1.00 92.44 176 ASN A CA 1
ATOM 1415 C C . ASN A 1 176 ? -16.688 14.754 10.992 1.00 92.44 176 ASN A C 1
ATOM 1417 O O . ASN A 1 176 ? -17.251 13.775 10.487 1.00 92.44 176 ASN A O 1
ATOM 1421 N N . GLU A 1 177 ? -15.646 14.638 11.812 1.00 90.69 177 GLU A N 1
ATOM 1422 C CA . GLU A 1 177 ? -14.965 13.372 12.077 1.00 90.69 177 GLU A CA 1
ATOM 1423 C C . GLU A 1 177 ? -15.910 12.355 12.716 1.00 90.69 177 GLU A C 1
ATOM 1425 O O . GLU A 1 177 ? -16.011 11.221 12.251 1.00 90.69 177 GLU A O 1
ATOM 1430 N N . GLY A 1 178 ? -16.700 12.793 13.701 1.00 90.12 178 GLY A N 1
ATOM 1431 C CA . GLY A 1 178 ? -17.646 11.936 14.409 1.00 90.12 178 GLY A CA 1
ATOM 1432 C C . GLY A 1 178 ? -18.656 11.254 13.487 1.00 90.12 178 GLY A C 1
ATOM 1433 O O . GLY A 1 178 ? -18.985 10.099 13.713 1.00 90.12 178 GLY A O 1
ATOM 1434 N N . THR A 1 179 ? -19.116 11.909 12.417 1.00 94.00 179 THR A N 1
ATOM 1435 C CA . THR A 1 179 ? -20.042 11.274 11.461 1.00 94.00 179 THR A CA 1
ATOM 1436 C C . THR A 1 179 ? -19.300 10.407 10.447 1.00 94.00 179 THR A C 1
ATOM 1438 O O . THR A 1 179 ? -19.765 9.319 10.108 1.00 94.00 179 THR A O 1
ATOM 1441 N N . LYS A 1 180 ? -18.162 10.891 9.931 1.00 93.38 180 LYS A N 1
ATOM 1442 C CA . LYS A 1 180 ? -17.419 10.229 8.849 1.00 93.38 180 LYS A CA 1
ATOM 1443 C C . LYS A 1 180 ? -16.678 8.980 9.310 1.00 93.38 180 LYS A C 1
ATOM 1445 O O . LYS A 1 180 ? -16.634 8.012 8.555 1.00 93.38 180 LYS A O 1
ATOM 1450 N N . GLU A 1 181 ? -16.151 8.985 10.530 1.00 93.31 181 GLU A N 1
ATOM 1451 C CA . GLU A 1 181 ? -15.383 7.872 11.091 1.00 93.31 181 GLU A CA 1
ATOM 1452 C C . GLU A 1 181 ? -16.252 6.867 11.866 1.00 93.31 181 GLU A C 1
ATOM 1454 O O . GLU A 1 181 ? -15.848 5.718 12.033 1.00 93.31 181 GLU A O 1
ATOM 1459 N N . ARG A 1 182 ? -17.482 7.235 12.268 1.00 93.50 182 ARG A N 1
ATOM 1460 C CA . ARG A 1 182 ? -18.408 6.356 13.014 1.00 93.50 182 ARG A CA 1
ATOM 1461 C C . ARG A 1 182 ? -18.508 4.920 12.489 1.00 93.50 182 ARG A C 1
ATOM 1463 O O . ARG A 1 182 ? -18.365 4.019 13.314 1.00 93.50 182 ARG A O 1
ATOM 1470 N N . PRO A 1 183 ? -18.764 4.652 11.191 1.00 93.25 183 PRO A N 1
ATOM 1471 C CA . PRO A 1 183 ? -18.895 3.270 10.725 1.00 93.25 183 PRO A CA 1
ATOM 1472 C C . PRO A 1 183 ? -17.600 2.469 10.917 1.00 93.25 183 PRO A C 1
ATOM 1474 O O . PRO A 1 183 ? -17.650 1.300 11.285 1.00 93.25 183 PRO A O 1
ATOM 1477 N N . TYR A 1 184 ? -16.435 3.095 10.742 1.00 92.75 184 TYR A N 1
ATOM 1478 C CA . TYR A 1 184 ? -15.142 2.426 10.898 1.00 92.75 184 TYR A CA 1
ATOM 1479 C C . TYR A 1 184 ? -14.775 2.214 12.367 1.00 92.75 184 TYR A C 1
ATOM 1481 O O . TYR A 1 184 ? -14.185 1.190 12.711 1.00 92.75 184 TYR A O 1
ATOM 1489 N N . ILE A 1 185 ? -15.175 3.141 13.243 1.00 93.25 185 ILE A N 1
ATOM 1490 C CA . ILE A 1 185 ? -15.062 2.984 14.697 1.00 93.25 185 ILE A CA 1
ATOM 1491 C C . ILE A 1 185 ? -15.921 1.807 15.168 1.00 93.25 185 ILE A C 1
ATOM 1493 O O . ILE A 1 185 ? -15.426 0.959 15.904 1.00 93.25 185 ILE A O 1
ATOM 1497 N N . LEU A 1 186 ? -17.177 1.712 14.715 1.00 93.56 186 LEU A N 1
ATOM 1498 C CA . LEU A 1 186 ? -18.068 0.602 15.074 1.00 93.56 186 LEU A CA 1
ATOM 1499 C C . LEU A 1 186 ? -17.502 -0.749 14.625 1.00 93.56 186 LEU A C 1
ATOM 1501 O O . LEU A 1 186 ? -17.436 -1.668 15.437 1.00 93.56 186 LEU A O 1
ATOM 1505 N N . ASN A 1 187 ? -17.002 -0.836 13.389 1.00 92.62 187 ASN A N 1
ATOM 1506 C CA . ASN A 1 187 ? -16.340 -2.042 12.887 1.00 92.62 187 ASN A CA 1
ATOM 1507 C C . ASN A 1 187 ? -15.136 -2.442 13.756 1.00 92.62 187 ASN A C 1
ATOM 1509 O O . ASN A 1 187 ? -14.929 -3.622 14.025 1.00 92.62 187 ASN A O 1
ATOM 1513 N N . ASN A 1 188 ? -14.343 -1.468 14.217 1.00 91.56 188 ASN A N 1
ATOM 1514 C CA . ASN A 1 188 ? -13.203 -1.727 15.096 1.00 91.56 188 ASN A CA 1
ATOM 1515 C C . ASN A 1 188 ? -13.620 -2.180 16.497 1.00 91.56 188 ASN A C 1
ATOM 1517 O O . ASN A 1 188 ? -12.998 -3.086 17.053 1.00 91.56 188 ASN A O 1
ATOM 1521 N N . ILE A 1 189 ? -14.669 -1.579 17.065 1.00 92.25 189 ILE A N 1
ATOM 1522 C CA . ILE A 1 189 ? -15.233 -2.003 18.352 1.00 92.25 189 ILE A CA 1
ATOM 1523 C C . ILE A 1 189 ? -15.707 -3.453 18.244 1.00 92.25 189 ILE A C 1
ATOM 1525 O O . ILE A 1 189 ? -15.341 -4.272 19.082 1.00 92.25 189 ILE A O 1
ATOM 1529 N N . GLU A 1 190 ? -16.468 -3.788 17.204 1.00 92.38 190 GLU A N 1
ATOM 1530 C CA . GLU A 1 190 ? -16.960 -5.147 16.975 1.00 92.38 190 GLU A CA 1
ATOM 1531 C C . GLU A 1 190 ? -15.808 -6.144 16.795 1.00 92.38 190 GLU A C 1
ATOM 1533 O O . GLU A 1 190 ? -15.738 -7.140 17.515 1.00 92.38 190 GLU A O 1
ATOM 1538 N N . ALA A 1 191 ? -14.845 -5.835 15.922 1.00 91.06 191 ALA A N 1
ATOM 1539 C CA . ALA A 1 191 ? -13.682 -6.687 15.689 1.00 91.06 191 ALA A CA 1
ATOM 1540 C C . ALA A 1 191 ? -12.847 -6.899 16.963 1.00 91.06 191 ALA A C 1
ATOM 1542 O O . ALA A 1 191 ? -12.417 -8.017 17.240 1.00 91.06 191 ALA A O 1
ATOM 1543 N N . THR A 1 192 ? -12.655 -5.851 17.772 1.00 91.38 192 THR A N 1
ATOM 1544 C CA . THR A 1 192 ? -11.924 -5.936 19.046 1.00 91.38 192 THR A CA 1
ATOM 1545 C C . THR A 1 192 ? -12.687 -6.786 20.055 1.00 91.38 192 THR A C 1
ATOM 1547 O O . THR A 1 192 ? -12.092 -7.642 20.709 1.00 91.38 192 THR A O 1
ATOM 1550 N N . ARG A 1 193 ? -14.009 -6.603 20.163 1.00 92.25 193 ARG A N 1
ATOM 1551 C CA . ARG A 1 193 ? -14.844 -7.411 21.060 1.00 92.25 193 ARG A CA 1
ATOM 1552 C C . ARG A 1 193 ? -14.738 -8.890 20.717 1.00 92.25 193 ARG A C 1
ATOM 1554 O O . ARG A 1 193 ? -14.464 -9.676 21.615 1.00 92.25 193 ARG A O 1
ATOM 1561 N N . VAL A 1 194 ? -14.857 -9.242 19.439 1.00 91.19 194 VAL A N 1
ATOM 1562 C CA . VAL A 1 194 ? -14.733 -10.630 18.974 1.00 91.19 194 VAL A CA 1
ATOM 1563 C C . VAL A 1 194 ? -13.319 -11.176 19.197 1.00 91.19 194 VAL A C 1
ATOM 1565 O O . VAL A 1 194 ? -13.160 -12.297 19.675 1.00 91.19 194 VAL A O 1
ATOM 1568 N N . ALA A 1 195 ? -12.278 -10.391 18.902 1.00 90.50 195 ALA A N 1
ATOM 1569 C CA . ALA A 1 195 ? -10.887 -10.827 19.041 1.00 90.50 195 ALA A CA 1
ATOM 1570 C C . ALA A 1 195 ? -10.494 -11.133 20.495 1.00 90.50 195 ALA A C 1
ATOM 1572 O O . ALA A 1 195 ? -9.775 -12.099 20.749 1.00 90.50 195 ALA A O 1
ATOM 1573 N N . TYR A 1 196 ? -10.975 -10.327 21.445 1.00 92.00 196 TYR A N 1
ATOM 1574 C CA . TYR A 1 196 ? -10.706 -10.502 22.874 1.00 92.00 196 TYR A CA 1
ATOM 1575 C C . TYR A 1 196 ? -11.777 -11.331 23.602 1.00 92.00 196 TYR A C 1
ATOM 1577 O O . TYR A 1 196 ? -11.666 -11.540 24.808 1.00 92.00 196 TYR A O 1
ATOM 1585 N N . GLY A 1 197 ? -12.810 -11.809 22.898 1.00 91.12 197 GLY A N 1
ATOM 1586 C CA . GLY A 1 197 ? -13.917 -12.559 23.496 1.00 91.12 197 GLY A CA 1
ATOM 1587 C C . GLY A 1 197 ? -14.789 -11.732 24.448 1.00 91.12 197 GLY A C 1
ATOM 1588 O O . GLY A 1 197 ? -15.434 -12.293 25.334 1.00 91.12 197 GLY A O 1
ATOM 1589 N N . LEU A 1 198 ? -14.805 -10.404 24.294 1.00 90.69 198 LEU A N 1
ATOM 1590 C CA . LEU A 1 198 ? -15.595 -9.486 25.125 1.00 90.69 198 LEU A CA 1
ATOM 1591 C C . LEU A 1 198 ? -17.101 -9.597 24.850 1.00 90.69 198 LEU A C 1
ATOM 1593 O O . LEU A 1 198 ? -17.918 -9.130 25.635 1.00 90.69 198 LEU A O 1
ATOM 1597 N N . ASP A 1 199 ? -17.475 -10.214 23.732 1.00 86.12 199 ASP A N 1
ATOM 1598 C CA . ASP A 1 199 ? -18.845 -10.596 23.394 1.00 86.12 199 ASP A CA 1
ATOM 1599 C C . ASP A 1 199 ? -19.399 -11.720 24.287 1.00 86.12 199 ASP A C 1
ATOM 1601 O O . ASP A 1 199 ? -20.611 -11.913 24.336 1.00 86.12 199 ASP A O 1
ATOM 1605 N N . LYS A 1 200 ? -18.533 -12.435 25.018 1.00 88.81 200 LYS A N 1
ATOM 1606 C CA . LYS A 1 200 ? -18.899 -13.587 25.863 1.00 88.81 200 LYS A CA 1
ATOM 1607 C C . LYS A 1 200 ? -18.860 -13.287 27.360 1.00 88.81 200 LYS A C 1
ATOM 1609 O O . LYS A 1 200 ? -19.011 -14.201 28.171 1.00 88.81 200 LYS A O 1
ATOM 1614 N N . ILE A 1 201 ? -18.628 -12.031 27.735 1.00 87.44 201 ILE A N 1
ATOM 1615 C CA . ILE A 1 201 ? -18.548 -11.618 29.135 1.00 87.44 201 ILE A CA 1
ATOM 1616 C C . ILE A 1 201 ? -19.961 -11.486 29.702 1.00 87.44 201 ILE A C 1
ATOM 1618 O O . ILE A 1 201 ? -20.846 -10.912 29.071 1.00 87.44 201 ILE A O 1
ATOM 1622 N N . LYS A 1 202 ? -20.160 -12.018 30.910 1.00 84.31 202 LYS A N 1
ATOM 1623 C CA . LYS A 1 202 ? -21.344 -11.735 31.717 1.00 84.31 202 LYS A CA 1
ATOM 1624 C C . LYS A 1 202 ? -21.058 -10.498 32.552 1.00 84.31 202 LYS A C 1
ATOM 1626 O O . LYS A 1 202 ? -20.146 -10.512 33.373 1.00 84.31 202 LYS A O 1
ATOM 1631 N N . GLU A 1 203 ? -21.811 -9.438 32.305 1.00 83.62 203 GLU A N 1
ATOM 1632 C CA . GLU A 1 203 ? -21.804 -8.265 33.168 1.00 83.62 203 GLU A CA 1
ATOM 1633 C C . GLU A 1 203 ? -22.640 -8.590 34.408 1.00 83.62 203 GLU A C 1
ATOM 1635 O O . GLU A 1 203 ? -23.815 -8.940 34.302 1.00 83.62 203 GLU A O 1
ATOM 1640 N N . GLU A 1 204 ? -22.012 -8.532 35.578 1.00 84.81 204 GLU A N 1
ATOM 1641 C CA . GLU A 1 204 ? -22.708 -8.579 36.859 1.00 84.81 204 GLU A CA 1
ATOM 1642 C C . GLU A 1 204 ? -22.729 -7.162 37.417 1.00 84.81 204 GLU A C 1
ATOM 1644 O O . GLU A 1 204 ? -21.684 -6.571 37.701 1.00 84.81 204 GLU A O 1
ATOM 1649 N N . GLU A 1 205 ? -23.924 -6.592 37.541 1.00 81.69 205 GLU A N 1
ATOM 1650 C CA . GLU A 1 205 ? -24.078 -5.324 38.235 1.00 81.69 205 GLU A CA 1
ATOM 1651 C C . GLU A 1 205 ? -23.751 -5.542 39.714 1.00 81.69 205 GLU A C 1
ATOM 1653 O O . GLU A 1 205 ? -24.365 -6.371 40.386 1.00 81.69 205 GLU A O 1
ATOM 1658 N N . PHE A 1 206 ? -22.773 -4.794 40.225 1.00 79.81 206 PHE A N 1
ATOM 1659 C CA . PHE A 1 206 ? -22.509 -4.696 41.654 1.00 79.81 206 PHE A CA 1
ATOM 1660 C C . PHE A 1 206 ? -23.246 -3.459 42.184 1.00 79.81 206 PHE A C 1
ATOM 1662 O O . PHE A 1 206 ? -22.716 -2.347 42.080 1.00 79.81 206 PHE A O 1
ATOM 1669 N N . PRO A 1 207 ? -24.483 -3.598 42.700 1.00 78.31 207 PRO A N 1
ATOM 1670 C CA . PRO A 1 207 ? -25.214 -2.467 43.239 1.00 78.31 207 PRO A CA 1
ATOM 1671 C C . PRO A 1 207 ? -24.482 -1.960 44.479 1.00 78.31 207 PRO A C 1
ATOM 1673 O O . PRO A 1 207 ? -24.394 -2.649 45.497 1.00 78.31 207 PRO A O 1
ATOM 1676 N N . VAL A 1 208 ? -23.957 -0.739 44.395 1.00 74.19 208 VAL A N 1
ATOM 1677 C CA . VAL A 1 208 ? -23.411 -0.039 45.557 1.00 74.19 208 VAL A CA 1
ATOM 1678 C C . VAL A 1 208 ? -24.586 0.275 46.478 1.00 74.19 208 VAL A C 1
ATOM 1680 O O . VAL A 1 208 ? -25.375 1.176 46.206 1.00 74.19 208 VAL A O 1
ATOM 1683 N N . LYS A 1 209 ? -24.746 -0.513 47.543 1.00 75.88 209 LYS A N 1
ATOM 1684 C CA . LYS A 1 209 ? -25.724 -0.228 48.594 1.00 75.88 209 LYS A CA 1
ATOM 1685 C C . LYS A 1 209 ? -25.192 0.928 49.438 1.00 75.88 209 LYS A C 1
ATOM 1687 O O . LYS A 1 209 ? -24.093 0.834 49.976 1.00 75.88 209 LYS A O 1
ATOM 1692 N N . GLU A 1 210 ? -25.960 2.010 49.544 1.00 77.19 210 GLU A N 1
ATOM 1693 C CA . GLU A 1 210 ? -25.610 3.141 50.420 1.00 77.19 210 GLU A CA 1
ATOM 1694 C C . GLU A 1 210 ? -25.821 2.807 51.909 1.00 77.19 210 GLU A C 1
ATOM 1696 O O . GLU A 1 210 ? -25.214 3.426 52.780 1.00 77.19 210 GLU A O 1
ATOM 1701 N N . GLU A 1 211 ? -26.632 1.787 52.203 1.00 80.69 211 GLU A N 1
ATOM 1702 C CA . GLU A 1 211 ? -26.880 1.287 53.553 1.00 80.69 211 GLU A CA 1
ATOM 1703 C C . GLU A 1 211 ? -26.010 0.056 53.837 1.00 80.69 211 GLU A C 1
ATOM 1705 O O . GLU A 1 211 ? -26.132 -0.977 53.175 1.00 80.69 211 GLU A O 1
ATOM 1710 N N . ILE A 1 212 ? -25.124 0.180 54.828 1.00 80.56 212 ILE A N 1
ATOM 1711 C CA . ILE A 1 212 ? -24.194 -0.867 55.270 1.00 80.56 212 ILE A CA 1
ATOM 1712 C C . ILE A 1 212 ? -24.741 -1.470 56.566 1.00 80.56 212 ILE A C 1
ATOM 1714 O O . ILE A 1 212 ? -24.951 -0.747 57.542 1.00 80.56 212 ILE A O 1
ATOM 1718 N N . SER A 1 213 ? -24.965 -2.785 56.601 1.00 85.94 213 SER A N 1
ATOM 1719 C CA . SER A 1 213 ? -25.342 -3.487 57.831 1.00 85.94 213 SER A CA 1
ATOM 1720 C C . SER A 1 213 ? -24.108 -3.912 58.634 1.00 85.94 213 SER A C 1
ATOM 1722 O O . SER A 1 213 ? -23.000 -4.012 58.107 1.00 85.94 213 SER A O 1
ATOM 1724 N N . PHE A 1 214 ? -24.284 -4.214 59.922 1.00 85.19 214 PHE A N 1
ATOM 1725 C CA . PHE A 1 214 ? -23.189 -4.745 60.745 1.00 85.19 214 PHE A CA 1
ATOM 1726 C C . PHE A 1 214 ? -22.662 -6.090 60.209 1.00 85.19 214 PHE A C 1
ATOM 1728 O O . PHE A 1 214 ? -21.466 -6.360 60.257 1.00 85.19 214 PHE A O 1
ATOM 1735 N N . GLU A 1 215 ? -23.544 -6.897 59.616 1.00 85.81 215 GLU A N 1
ATOM 1736 C CA . GLU A 1 215 ? -23.193 -8.180 59.002 1.00 85.81 215 GLU A CA 1
ATOM 1737 C C . GLU A 1 215 ? -22.308 -8.006 57.750 1.00 85.81 215 GLU A C 1
ATOM 1739 O O . GLU A 1 215 ? -21.455 -8.848 57.465 1.00 85.81 215 GLU A O 1
ATOM 1744 N N . ASP A 1 216 ? -22.455 -6.888 57.026 1.00 84.62 216 ASP A N 1
ATOM 1745 C CA . ASP A 1 216 ? -21.592 -6.543 55.888 1.00 84.62 216 ASP A CA 1
ATOM 1746 C C . ASP A 1 216 ? -20.174 -6.162 56.343 1.00 84.62 216 ASP A C 1
ATOM 1748 O O . ASP A 1 216 ? -19.205 -6.458 55.643 1.00 84.62 216 ASP A O 1
ATOM 1752 N N . ILE A 1 217 ? -20.035 -5.545 57.523 1.00 85.62 217 ILE A N 1
ATOM 1753 C CA . ILE A 1 217 ? -18.740 -5.183 58.123 1.00 85.62 217 ILE A CA 1
ATOM 1754 C C . ILE A 1 217 ? -17.989 -6.448 58.556 1.00 85.62 217 ILE A C 1
ATOM 1756 O O . ILE A 1 217 ? -16.811 -6.592 58.231 1.00 85.62 217 ILE A O 1
ATOM 1760 N N . GLU A 1 218 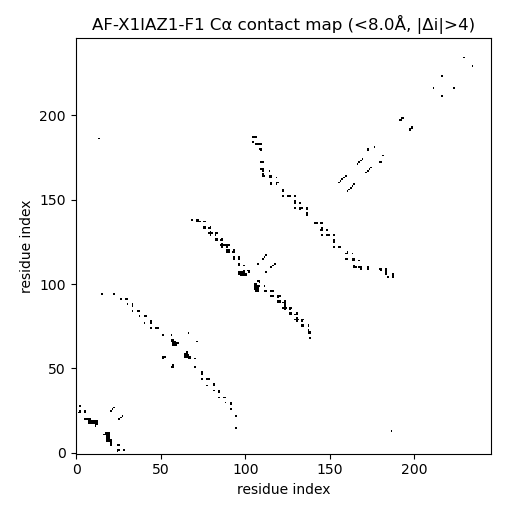? -18.668 -7.390 59.221 1.00 87.81 218 GLU A N 1
ATOM 1761 C CA . GLU A 1 218 ? -18.061 -8.664 59.635 1.00 87.81 218 GLU A CA 1
ATOM 1762 C C . GLU A 1 218 ? -17.609 -9.514 58.440 1.00 87.81 218 GLU A C 1
ATOM 1764 O O . GLU A 1 218 ? -16.517 -10.084 58.462 1.00 87.81 218 GLU A O 1
ATOM 1769 N N . LYS A 1 219 ? -18.407 -9.569 57.364 1.00 89.56 219 LYS A N 1
ATOM 1770 C CA . LYS A 1 219 ? -18.061 -10.330 56.149 1.00 89.56 21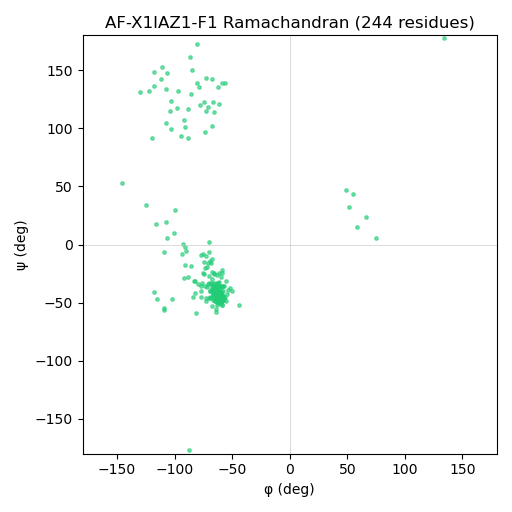9 LYS A CA 1
ATOM 1771 C C . LYS A 1 219 ? -16.900 -9.727 55.351 1.00 89.56 219 LYS A C 1
ATOM 1773 O O . LYS A 1 219 ? -16.357 -10.412 54.489 1.00 89.56 219 LYS A O 1
ATOM 1778 N N . ASN A 1 220 ? -16.513 -8.479 55.622 1.00 88.81 220 ASN A N 1
ATOM 1779 C CA . ASN A 1 220 ? -15.489 -7.748 54.873 1.00 88.81 220 ASN A CA 1
ATOM 1780 C C . ASN A 1 220 ? -14.355 -7.211 55.772 1.00 88.81 220 ASN A C 1
ATOM 1782 O O . ASN A 1 220 ? -13.791 -6.155 55.473 1.00 88.81 220 ASN A O 1
ATOM 1786 N N . ASP A 1 221 ? -13.985 -7.932 56.841 1.00 89.50 221 ASP A N 1
ATOM 1787 C CA . ASP A 1 221 ? -12.949 -7.525 57.816 1.00 89.50 221 ASP A CA 1
ATOM 1788 C C . ASP A 1 221 ? -11.626 -7.089 57.148 1.00 89.50 221 ASP A C 1
ATOM 1790 O O . ASP A 1 221 ? -11.054 -6.060 57.510 1.00 89.50 221 ASP A O 1
ATOM 1794 N N . ASP A 1 222 ? -11.185 -7.787 56.094 1.00 89.44 222 ASP A N 1
ATOM 1795 C CA . ASP A 1 222 ? -9.974 -7.440 55.330 1.00 89.44 222 ASP A CA 1
ATOM 1796 C C . ASP A 1 222 ? -10.040 -6.046 54.684 1.00 89.44 222 ASP A C 1
ATOM 1798 O O . ASP A 1 222 ? -9.034 -5.331 54.614 1.00 89.44 222 ASP A O 1
ATOM 1802 N N . THR A 1 223 ? -11.228 -5.643 54.219 1.00 88.00 223 THR A N 1
ATOM 1803 C CA . THR A 1 223 ? -11.459 -4.302 53.670 1.00 88.00 223 THR A CA 1
ATOM 1804 C C . THR A 1 223 ? -11.471 -3.282 54.799 1.00 88.00 223 THR A C 1
ATOM 1806 O O . THR A 1 223 ? -10.792 -2.265 54.688 1.00 88.00 223 THR A O 1
ATOM 1809 N N . ILE A 1 224 ? -12.174 -3.573 55.903 1.00 89.56 224 ILE A N 1
ATOM 1810 C CA . ILE A 1 224 ? -12.304 -2.685 57.070 1.00 89.56 224 ILE A CA 1
ATOM 1811 C C . ILE A 1 224 ? -10.939 -2.372 57.693 1.00 89.56 224 ILE A C 1
ATOM 1813 O O . ILE A 1 224 ? -10.617 -1.207 57.929 1.00 89.56 224 ILE A O 1
ATOM 1817 N N . ARG A 1 225 ? -10.095 -3.389 57.896 1.00 89.12 225 ARG A N 1
ATOM 1818 C CA . ARG A 1 225 ? -8.743 -3.229 58.459 1.00 89.12 225 ARG A CA 1
ATOM 1819 C C . ARG A 1 225 ? -7.791 -2.448 57.557 1.00 89.12 225 ARG A C 1
ATOM 1821 O O . ARG A 1 225 ? -6.841 -1.853 58.060 1.00 89.12 225 ARG A O 1
ATOM 1828 N N . ASN A 1 226 ? -8.051 -2.432 56.250 1.00 89.69 226 ASN A N 1
ATOM 1829 C CA . ASN A 1 226 ? -7.283 -1.676 55.261 1.00 89.69 226 ASN A CA 1
ATOM 1830 C C . ASN A 1 226 ? -7.949 -0.354 54.847 1.00 89.69 226 ASN A C 1
ATOM 1832 O O . ASN A 1 226 ? -7.478 0.296 53.907 1.00 89.69 226 ASN A O 1
ATOM 1836 N N . ILE A 1 227 ? -9.010 0.091 55.537 1.00 87.56 227 ILE A N 1
ATOM 1837 C CA . ILE A 1 227 ? -9.585 1.412 55.275 1.00 87.56 227 ILE A CA 1
ATOM 1838 C C . ILE A 1 227 ? -8.520 2.466 55.557 1.00 87.56 227 ILE A C 1
ATOM 1840 O O . ILE A 1 227 ? -7.992 2.610 56.663 1.00 87.56 227 ILE A O 1
ATOM 1844 N N . ARG A 1 228 ? -8.213 3.254 54.527 1.00 84.75 228 ARG A N 1
ATOM 1845 C CA . ARG A 1 228 ? -7.242 4.332 54.638 1.00 84.75 228 ARG A CA 1
ATOM 1846 C C . ARG A 1 228 ? -7.847 5.487 55.433 1.00 84.75 228 ARG A C 1
ATOM 1848 O O . ARG A 1 228 ? -8.522 6.342 54.872 1.00 84.75 228 ARG A O 1
ATOM 1855 N N . LEU A 1 229 ? -7.553 5.534 56.730 1.00 81.69 229 LEU A N 1
ATOM 1856 C CA . LEU A 1 229 ? -8.009 6.595 57.636 1.00 81.69 229 LEU A CA 1
ATOM 1857 C C . LEU A 1 229 ? -7.409 7.976 57.293 1.00 81.69 229 LEU A C 1
ATOM 1859 O O . LEU A 1 229 ? -7.984 9.007 57.627 1.00 81.69 229 LEU A O 1
ATOM 1863 N N . TRP A 1 230 ? -6.234 8.005 56.651 1.00 81.56 230 TRP A N 1
ATOM 1864 C CA . TRP A 1 230 ? -5.473 9.224 56.359 1.00 81.56 230 TRP A CA 1
ATOM 1865 C C . TRP A 1 230 ? -5.297 9.366 54.840 1.00 81.56 230 TRP A C 1
ATOM 1867 O O . TRP A 1 230 ? -4.356 8.832 54.251 1.00 81.56 230 TRP A O 1
ATOM 1877 N N . ASP A 1 231 ? -6.222 10.065 54.175 1.00 83.81 231 ASP A N 1
ATOM 1878 C CA . ASP A 1 231 ? -6.073 10.439 52.762 1.00 83.81 231 ASP A CA 1
ATOM 1879 C C . ASP A 1 231 ? -5.275 11.751 52.652 1.00 83.81 231 ASP A C 1
ATOM 1881 O O . ASP A 1 231 ? -5.567 12.751 53.310 1.00 83.81 231 ASP A O 1
ATOM 1885 N N . TRP A 1 232 ? -4.246 11.761 51.805 1.00 83.44 232 TRP A N 1
ATOM 1886 C CA . TRP A 1 232 ? -3.382 12.925 51.601 1.00 83.44 232 TRP A CA 1
ATOM 1887 C C . TRP A 1 232 ? -4.133 14.140 51.026 1.00 83.44 232 TRP A C 1
ATOM 1889 O O . TRP A 1 232 ? -3.710 15.278 51.244 1.00 83.44 232 TRP A O 1
ATOM 1899 N N . ARG A 1 233 ? -5.242 13.923 50.299 1.00 82.62 233 ARG A N 1
ATOM 1900 C CA . ARG A 1 233 ? -6.060 14.980 49.680 1.00 82.62 233 ARG A CA 1
ATOM 1901 C C . ARG A 1 233 ? -6.714 15.892 50.733 1.00 82.62 233 ARG A C 1
ATOM 1903 O O . ARG A 1 233 ? -6.409 17.087 50.708 1.00 82.62 233 ARG A O 1
ATOM 1910 N N . PRO A 1 234 ? -7.529 15.381 51.682 1.00 81.62 234 PRO A N 1
ATOM 1911 C CA . PRO A 1 234 ? -8.110 16.203 52.743 1.00 81.62 234 PRO A CA 1
ATOM 1912 C C . PRO A 1 234 ? -7.052 16.782 53.691 1.00 81.62 234 PRO A C 1
ATOM 1914 O O . PRO A 1 234 ? -7.129 17.963 54.012 1.00 81.62 234 PRO A O 1
ATOM 1917 N N . ILE A 1 235 ? -6.002 16.031 54.053 1.00 84.69 235 ILE A N 1
ATOM 1918 C CA . ILE A 1 235 ? -4.930 16.531 54.941 1.00 84.69 235 ILE A CA 1
ATOM 1919 C C . ILE A 1 235 ? -4.241 17.770 54.353 1.00 84.69 235 ILE A C 1
ATOM 1921 O O . ILE A 1 235 ? -4.025 18.758 55.055 1.00 84.69 235 ILE A O 1
ATOM 1925 N N . LYS A 1 236 ? -3.925 17.762 53.051 1.00 86.12 236 LYS A N 1
ATOM 1926 C CA . LYS A 1 236 ? -3.313 18.915 52.373 1.00 86.12 236 LYS A CA 1
ATOM 1927 C C . LYS A 1 236 ? -4.225 20.144 52.393 1.00 86.12 236 LYS A C 1
ATOM 1929 O O . LYS A 1 236 ? -3.732 21.267 52.490 1.00 86.12 236 LYS A O 1
ATOM 1934 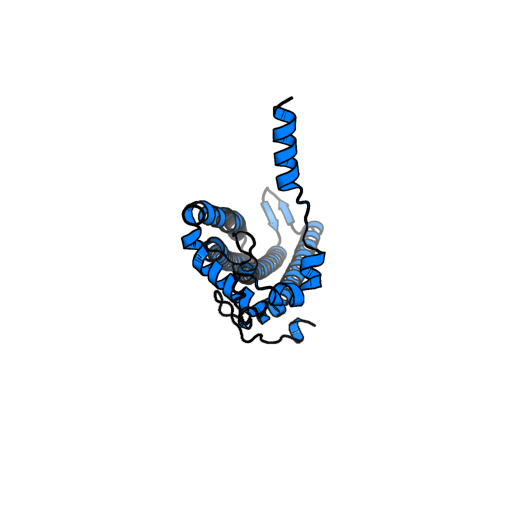N N . GLN A 1 237 ? -5.537 19.940 52.296 1.00 84.44 237 GLN A N 1
ATOM 1935 C CA . GLN A 1 237 ? -6.527 21.012 52.354 1.00 84.44 237 GLN A CA 1
ATOM 1936 C C . GLN A 1 237 ? -6.634 21.598 53.769 1.00 84.44 237 GLN A C 1
ATOM 1938 O O . GLN A 1 237 ? -6.559 22.818 53.921 1.00 84.44 237 GLN A O 1
ATOM 1943 N N . THR A 1 238 ? -6.701 20.750 54.798 1.00 83.88 238 THR A N 1
ATOM 1944 C CA . THR A 1 238 ? -6.730 21.177 56.205 1.00 83.88 238 THR A CA 1
ATOM 1945 C C . THR A 1 238 ? -5.439 21.894 56.610 1.00 83.88 238 THR A C 1
ATOM 1947 O O . THR A 1 238 ? -5.497 22.962 57.214 1.00 83.88 238 THR A O 1
ATOM 1950 N N . LEU A 1 239 ? -4.265 21.377 56.222 1.00 86.38 239 LEU A N 1
ATOM 1951 C CA . LEU A 1 239 ? -2.974 22.020 56.503 1.00 86.38 239 LEU A CA 1
ATOM 1952 C C . LEU A 1 239 ? -2.860 23.400 55.846 1.00 86.38 239 LEU A C 1
ATOM 1954 O O . LEU A 1 239 ? -2.389 24.334 56.491 1.00 86.38 239 LEU A O 1
ATOM 1958 N N . LYS A 1 240 ? -3.333 23.554 54.600 1.00 84.62 240 LYS A N 1
ATOM 1959 C CA . LYS A 1 240 ? -3.402 24.865 53.934 1.00 84.62 240 LYS A CA 1
ATOM 1960 C C . LYS A 1 240 ? -4.320 25.842 54.671 1.00 84.62 240 LYS A C 1
ATOM 1962 O O . LYS A 1 240 ? -3.951 27.000 54.811 1.00 84.62 240 LYS A O 1
ATOM 1967 N N . GLN A 1 241 ? -5.485 25.393 55.143 1.00 82.62 241 GLN A N 1
ATOM 1968 C CA . GLN A 1 241 ? -6.404 26.234 55.920 1.00 82.62 241 GLN A CA 1
ATOM 1969 C C . GLN A 1 241 ? -5.791 26.689 57.248 1.00 82.62 241 GLN A C 1
ATOM 1971 O O . GLN A 1 241 ? -5.856 27.870 57.567 1.00 82.62 241 GLN A O 1
ATOM 1976 N N . ILE A 1 242 ? -5.161 25.781 57.999 1.00 83.69 242 ILE A N 1
ATOM 1977 C CA . ILE A 1 242 ? -4.526 26.112 59.283 1.00 83.69 242 ILE A CA 1
ATOM 1978 C C . ILE A 1 242 ? -3.328 27.051 59.077 1.00 83.69 242 ILE A C 1
ATOM 1980 O O . ILE A 1 242 ? -3.154 27.997 59.842 1.00 83.69 242 ILE A O 1
ATOM 1984 N N . GLN A 1 243 ? -2.511 26.822 58.042 1.00 77.25 243 GLN A N 1
ATOM 1985 C CA . GLN A 1 243 ? -1.364 27.683 57.733 1.00 77.25 243 GLN A CA 1
ATOM 1986 C C . GLN A 1 243 ? -1.763 29.065 57.207 1.00 77.25 243 GLN A C 1
ATOM 1988 O O . GLN A 1 243 ? -1.004 29.999 57.415 1.00 77.25 243 GLN A O 1
ATOM 1993 N N . ALA A 1 244 ? -2.926 29.218 56.567 1.00 72.69 244 ALA A N 1
ATOM 1994 C CA . ALA A 1 244 ? -3.406 30.515 56.082 1.00 72.69 244 ALA A CA 1
ATOM 1995 C C . ALA A 1 244 ? -3.930 31.447 57.194 1.00 72.69 244 ALA A C 1
ATOM 1997 O O . ALA A 1 244 ? -4.122 32.632 56.943 1.00 72.69 244 ALA A O 1
ATOM 1998 N N . ILE A 1 245 ? -4.198 30.921 58.396 1.00 70.75 245 ILE A N 1
ATOM 1999 C CA . ILE A 1 245 ? -4.660 31.696 59.566 1.00 70.75 245 ILE A CA 1
ATOM 2000 C C . ILE A 1 245 ? -3.465 32.208 60.410 1.00 70.75 245 ILE A C 1
ATOM 2002 O O . ILE A 1 245 ? -3.655 32.979 61.349 1.00 70.75 245 ILE A O 1
ATOM 2006 N N . ARG A 1 246 ? -2.230 31.807 60.074 1.00 52.38 246 ARG A N 1
ATOM 2007 C CA . ARG A 1 246 ? -0.979 32.331 60.647 1.00 52.38 246 ARG A CA 1
ATOM 2008 C C . ARG A 1 246 ? -0.364 33.393 59.748 1.00 52.38 246 ARG A C 1
ATOM 2010 O O . ARG A 1 246 ? 0.232 34.324 60.327 1.00 52.38 246 ARG A O 1
#

Solvent-accessible surface area (backbone atoms only — not comparable to full-atom values): 13663 Å² total; per-residue (Å²): 110,65,57,83,68,60,59,84,69,89,46,60,42,94,85,80,70,42,44,52,33,44,65,75,24,47,47,59,49,52,50,50,54,50,50,50,50,49,50,53,51,48,52,50,47,52,52,53,52,50,52,40,57,72,70,50,49,58,40,82,54,95,98,39,81,48,60,48,62,70,58,45,30,54,53,23,46,48,52,18,53,53,26,44,52,49,17,53,47,28,55,57,51,47,66,49,37,60,71,27,73,84,43,102,49,82,20,46,34,52,35,40,61,67,29,39,38,48,28,29,54,51,50,20,53,49,27,44,52,35,18,50,40,22,56,72,38,20,84,50,89,65,61,62,62,43,51,48,40,49,52,49,49,55,51,46,47,51,45,35,65,52,48,43,26,52,48,43,32,62,73,58,32,65,80,41,38,76,73,58,37,42,67,46,50,52,52,46,52,52,52,49,29,61,74,72,48,60,79,72,62,83,87,74,86,78,80,82,67,91,75,82,52,74,70,58,50,67,77,35,46,76,57,64,78,62,56,75,88,77,55,68,68,63,51,54,52,51,52,50,56,60,59,72,78,108

InterPro domains:
  IPR005372 Uncharacterised protein family UPF0182 [PF03699] (2-246)
  IPR005372 Uncharacterised protein family UPF0182 [PTHR39344] (2-246)

Radius of gyration: 31.41 Å; Cα contacts (8 Å, |Δi|>4): 207; chains: 1; bounding box: 58×56×94 Å

Secondary structure (DSSP, 8-state):
-TTTT----S-B-TTT--BHHIIIIIHHHHHHHHHHHHHHHHHHHHHHHHHHHHTT-EEEETTEEEE-HHHHHHHHHHHHHHHHHHHHHHHHHHHGGGG--SSSSSS--HHIIIIIHHHHHHHHHHHHHHHHHHHHHTTSS-THHHHHHHHHHHHHHHIIIIIHHHHHIIIIIGGGHHHHHHHHHHHHHHHHHHHHTGGGPPP------SPPPHHHHHHTHHHHHT--S--HHHHHHHHHHHHHT-

Foldseek 3Di:
DQQVPQDFPVDAAPQPRHTVSCVVHVLVVLVVVLVVVLVVLVVVLVVLVVVCVVVCQFDCDPNDTDHDLVSLLVNLLSLLVNLLSVLVVLVSVLVCLQQDPPAPDGGHFLLCRPQQNVLSNVLSVLSNVLSVVSNVCSRPPDPPVSVVSVVCSVVSCCCRNPVRSVCCCVVPCVVPVCVRGVVVVVSVVVVVCVVVVVVVDDDDDDDPDPDDDPVNCVVPVVVVVPPDPDDPVVVVVVVVVVVVVD

Organism: NCBI:txid412755

Mean predicted aligned error: 9.52 Å

pLDDT: mean 89.32, std 8.59, range [52.38, 98.44]